Protein AF-A0A496LJM0-F1 (afdb_monomer)

pLDDT: mean 70.8, std 16.46, range [24.36, 95.12]

Secondary structure (DSSP, 8-state):
-EEEEEEESS-HHHHHHH---TT-SS-HHHHEEEEEEEE-HHHHHHHHHHHHHHT--S-SEEEEEEE--HHHHHTTTT-HHHHHHHHHHHHHHH-TTS-GGGEEEEEEEEEESSSEEE----SSGGGGTS-TT-EEEPPPEEEEEEEEEESSBSSBP--TTGGGTT-TTTHHHHHHHHHHHHHHHHHHHT-------GGGPPP----HHHHHHHHHHHHHHHHTS----BS-SS--------SS----S-----SS-HHHHHHHHHHHHHHHHHHHHTT----HHHHHHHHHHHHHHHHS-HHHHHHHHHHHHT--TTTEEE-SSSS-EEEE-SSSEEEE-HHHIIIIIS---HHHHHHHHHHHH-

Mean predicted aligned error: 16.91 Å

Structure (mmCIF, N/CA/C/O backbone):
data_AF-A0A496LJM0-F1
#
_entry.id   AF-A0A496LJM0-F1
#
loop_
_atom_site.group_PDB
_atom_site.id
_atom_site.type_symbol
_atom_site.label_atom_id
_atom_site.label_alt_id
_atom_site.label_comp_id
_atom_site.label_asym_id
_atom_site.label_entity_id
_atom_site.label_seq_id
_atom_site.pdbx_PDB_ins_code
_atom_site.Cartn_x
_atom_site.Cartn_y
_atom_site.Cartn_z
_atom_site.occupancy
_atom_site.B_iso_or_equiv
_atom_site.auth_seq_id
_atom_site.auth_comp_id
_atom_site.auth_asym_id
_atom_site.auth_atom_id
_atom_site.pdbx_PDB_model_num
ATOM 1 N N . MET A 1 1 ? -0.663 -8.329 -14.931 1.00 79.06 1 MET A N 1
ATOM 2 C CA . MET A 1 1 ? -0.680 -7.049 -14.169 1.00 79.06 1 MET A CA 1
ATOM 3 C C . MET A 1 1 ? 0.238 -5.972 -14.769 1.00 79.06 1 MET A C 1
ATOM 5 O O . MET A 1 1 ? 1.382 -6.263 -15.120 1.00 79.06 1 MET A O 1
ATOM 9 N N . ILE A 1 2 ? -0.249 -4.727 -14.901 1.00 79.12 2 ILE A N 1
ATOM 10 C CA . ILE A 1 2 ? 0.551 -3.541 -15.296 1.00 79.12 2 ILE A CA 1
ATOM 11 C C . ILE A 1 2 ? 0.518 -2.478 -14.198 1.00 79.12 2 ILE A C 1
ATOM 13 O O . ILE A 1 2 ? -0.552 -2.171 -13.670 1.00 79.12 2 ILE A O 1
ATOM 17 N N . SER A 1 3 ? 1.669 -1.872 -13.888 1.00 84.12 3 SER A N 1
ATOM 18 C CA . SER A 1 3 ? 1.706 -0.719 -12.987 1.00 84.12 3 SER A CA 1
ATOM 19 C C . SER A 1 3 ? 1.541 0.604 -13.743 1.00 84.12 3 SER A C 1
ATOM 21 O O . SER A 1 3 ? 2.010 0.758 -14.870 1.00 84.12 3 SER A O 1
ATOM 23 N N . HIS A 1 4 ? 0.908 1.598 -13.130 1.00 82.75 4 HIS A N 1
ATOM 24 C CA . HIS A 1 4 ? 0.926 2.990 -13.579 1.00 82.75 4 HIS A CA 1
ATOM 25 C C . HIS A 1 4 ? 1.399 3.877 -12.434 1.00 82.75 4 HIS A C 1
ATOM 27 O O . HIS A 1 4 ? 0.932 3.716 -11.311 1.00 82.75 4 HIS A O 1
ATOM 33 N N . ILE A 1 5 ? 2.322 4.801 -12.705 1.00 84.06 5 ILE A N 1
ATOM 34 C CA . ILE A 1 5 ? 3.027 5.560 -11.668 1.00 84.06 5 ILE A CA 1
ATOM 35 C C . ILE A 1 5 ? 2.780 7.053 -11.852 1.00 84.06 5 ILE A C 1
ATOM 37 O O . ILE A 1 5 ? 2.963 7.603 -12.934 1.00 84.06 5 ILE A O 1
ATOM 41 N N . THR A 1 6 ? 2.443 7.724 -10.757 1.00 82.25 6 THR A N 1
ATOM 42 C CA . THR A 1 6 ? 2.286 9.178 -10.675 1.00 82.25 6 THR A CA 1
ATOM 43 C C . THR A 1 6 ? 2.989 9.718 -9.436 1.00 82.25 6 THR A C 1
ATOM 45 O O . THR A 1 6 ? 3.113 9.023 -8.430 1.00 82.25 6 THR A O 1
ATOM 48 N N . LEU A 1 7 ? 3.436 10.970 -9.489 1.00 85.62 7 LEU A N 1
ATOM 49 C CA . LEU A 1 7 ? 3.943 11.693 -8.323 1.00 85.62 7 LEU A CA 1
ATOM 50 C C . LEU A 1 7 ? 3.014 12.865 -8.036 1.00 85.62 7 LEU A C 1
ATOM 52 O O . LEU A 1 7 ? 2.482 13.464 -8.971 1.00 85.62 7 LEU A O 1
ATOM 56 N N . GLY A 1 8 ? 2.864 13.228 -6.769 1.00 84.62 8 GLY A N 1
ATOM 57 C CA . GLY A 1 8 ? 2.069 14.393 -6.416 1.00 84.62 8 GLY A CA 1
ATOM 58 C C . GLY A 1 8 ? 2.493 15.038 -5.110 1.00 84.62 8 GLY A C 1
ATOM 59 O O . GLY A 1 8 ? 3.344 14.532 -4.376 1.00 84.62 8 GLY A O 1
ATOM 60 N N . LYS A 1 9 ? 1.911 16.208 -4.847 1.00 85.25 9 LYS A N 1
ATOM 61 C CA . LYS A 1 9 ? 2.213 17.036 -3.673 1.00 85.25 9 LYS A CA 1
ATOM 62 C C . LYS A 1 9 ? 1.168 16.881 -2.565 1.00 85.25 9 LYS A C 1
ATOM 64 O O . LYS A 1 9 ? 1.521 16.761 -1.400 1.00 85.25 9 LYS A O 1
ATOM 69 N N . SER A 1 10 ? -0.114 16.826 -2.912 1.00 80.25 10 SER A N 1
ATOM 70 C CA . SER A 1 10 ? -1.228 16.680 -1.964 1.00 80.25 10 SER A CA 1
ATOM 71 C C . SER A 1 10 ? -2.397 15.899 -2.581 1.00 80.25 10 SER A C 1
ATOM 73 O O . SER A 1 10 ? -2.360 15.549 -3.764 1.00 80.25 10 SER A O 1
ATOM 75 N N . GLY A 1 11 ? -3.417 15.593 -1.773 1.00 73.62 11 GLY A N 1
ATOM 76 C CA . GLY A 1 11 ? -4.709 15.083 -2.242 1.00 73.62 11 GLY A CA 1
ATOM 77 C C . GLY A 1 11 ? -4.826 13.568 -2.411 1.00 73.62 11 GLY A C 1
ATOM 78 O O . GLY A 1 11 ? -5.935 13.097 -2.634 1.00 73.62 11 GLY A O 1
ATOM 79 N N . LEU A 1 12 ? -3.738 12.792 -2.291 1.00 75.31 12 LEU A N 1
ATOM 80 C CA . LEU A 1 12 ? -3.809 11.330 -2.425 1.00 75.31 12 LEU A CA 1
ATOM 81 C C . LEU A 1 12 ? -4.680 10.676 -1.337 1.00 75.31 12 LEU A C 1
ATOM 83 O O . LEU A 1 12 ? -5.576 9.928 -1.716 1.00 75.31 12 LEU A O 1
ATOM 87 N N . PRO A 1 13 ? -4.507 10.962 -0.030 1.00 65.62 13 PRO A N 1
ATOM 88 C CA . PRO A 1 13 ? -5.364 10.368 0.996 1.00 65.62 13 PRO A CA 1
ATOM 89 C C . PRO A 1 13 ? -6.837 10.723 0.790 1.00 65.62 13 PRO A C 1
ATOM 91 O O . PRO A 1 13 ? -7.686 9.844 0.790 1.00 65.62 13 PRO A O 1
ATOM 94 N N . GLN A 1 14 ? -7.134 11.990 0.483 1.00 63.88 14 GLN A N 1
ATOM 95 C CA . GLN A 1 14 ? -8.497 12.436 0.188 1.00 63.88 14 GLN A CA 1
ATOM 96 C C . GLN A 1 14 ? -9.070 11.738 -1.054 1.00 63.88 14 GLN A C 1
ATOM 98 O O . GLN A 1 14 ? -10.250 11.397 -1.076 1.00 63.88 14 GLN A O 1
ATOM 103 N N . TYR A 1 15 ? -8.255 11.495 -2.083 1.00 63.19 15 TYR A N 1
ATOM 104 C CA . TYR A 1 15 ? -8.651 10.754 -3.281 1.00 63.19 15 TYR A CA 1
ATOM 105 C C . TYR A 1 15 ? -8.949 9.274 -2.995 1.00 63.19 15 TYR A C 1
ATOM 107 O O . TYR A 1 15 ? -9.906 8.727 -3.547 1.00 63.19 15 TYR A O 1
ATOM 115 N N . LEU A 1 16 ? -8.155 8.633 -2.135 1.00 64.81 16 LEU A N 1
ATOM 116 C CA . LEU A 1 16 ? -8.369 7.248 -1.714 1.00 64.81 16 LEU A CA 1
ATOM 117 C C . LEU A 1 16 ? -9.591 7.130 -0.789 1.00 64.81 16 LEU A C 1
ATOM 119 O O . LEU A 1 16 ? -10.398 6.229 -0.986 1.00 64.81 16 LEU A O 1
ATOM 123 N N . GLU A 1 17 ? -9.799 8.086 0.125 1.00 61.38 17 GLU A N 1
ATOM 124 C CA . GLU A 1 17 ? -10.905 8.115 1.097 1.00 61.38 17 GLU A CA 1
ATOM 125 C C . GLU A 1 17 ? -12.260 8.521 0.500 1.00 61.38 17 GLU A C 1
ATOM 127 O O . GLU A 1 17 ? -13.267 7.881 0.799 1.00 61.38 17 GLU A O 1
ATOM 132 N N . THR A 1 18 ? -12.303 9.575 -0.319 1.00 55.06 18 THR A N 1
ATOM 133 C CA . THR A 1 18 ? -13.561 10.212 -0.767 1.00 55.06 18 THR A CA 1
ATOM 134 C C . THR A 1 18 ? -13.862 9.996 -2.245 1.00 55.06 18 THR A C 1
ATOM 136 O O . THR A 1 18 ? -14.991 10.186 -2.686 1.00 55.06 18 THR A O 1
ATOM 139 N N . GLY A 1 19 ? -12.858 9.617 -3.042 1.00 50.50 19 GLY A N 1
ATOM 140 C 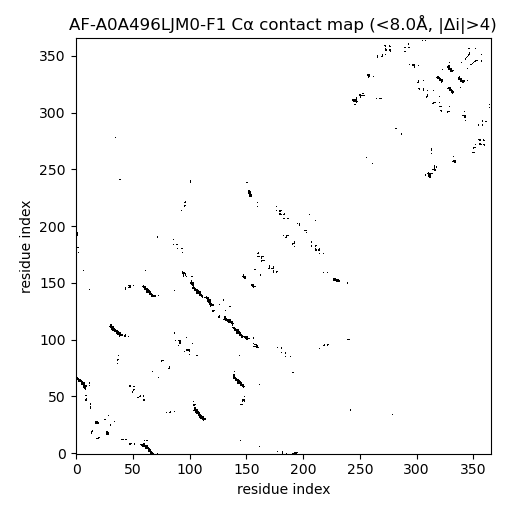CA . GLY A 1 19 ? -13.028 9.373 -4.472 1.00 50.50 19 GLY A CA 1
ATOM 141 C C . GLY A 1 19 ? -13.397 10.570 -5.337 1.00 50.50 19 GLY A C 1
ATOM 142 O O . GLY A 1 19 ? -13.652 10.390 -6.528 1.00 50.50 19 GLY A O 1
ATOM 143 N N . SER A 1 20 ? -13.401 11.781 -4.785 1.00 41.16 20 SER A N 1
ATOM 144 C CA . SER A 1 20 ? -13.759 12.991 -5.518 1.00 41.16 20 SER A CA 1
ATOM 145 C C . SER A 1 20 ? -12.673 13.369 -6.528 1.00 41.16 20 SER A C 1
ATOM 147 O O . SER A 1 20 ? -11.738 14.110 -6.222 1.00 41.16 20 SER A O 1
ATOM 149 N N . LYS A 1 21 ? -12.805 12.889 -7.768 1.00 45.78 21 LYS A N 1
ATOM 150 C CA . LYS A 1 21 ? -12.296 13.615 -8.939 1.00 45.78 21 LYS A CA 1
ATOM 151 C C . LYS A 1 21 ? -13.351 14.634 -9.357 1.00 45.78 21 LYS A C 1
ATOM 153 O O . LYS A 1 21 ? -14.529 14.306 -9.395 1.00 45.78 21 LYS A O 1
ATOM 158 N N . LYS A 1 22 ? -12.915 15.841 -9.728 1.00 37.75 22 LYS A N 1
ATOM 159 C CA . LYS A 1 22 ? -13.758 16.945 -10.236 1.00 37.75 22 LYS A CA 1
ATOM 160 C C . LYS A 1 22 ? -14.605 16.603 -11.481 1.00 37.75 22 LYS A C 1
ATOM 162 O O . LYS A 1 22 ? -15.394 17.436 -11.897 1.00 37.75 22 LYS A O 1
ATOM 167 N N . GLU A 1 23 ? -14.425 15.420 -12.064 1.00 41.69 23 GLU A N 1
ATOM 168 C CA . GLU A 1 23 ? -14.902 15.021 -13.396 1.00 41.69 23 GLU A CA 1
ATOM 169 C C . GLU A 1 23 ? -15.745 13.727 -13.368 1.00 41.69 23 GLU A C 1
ATOM 171 O O . GLU A 1 23 ? -15.910 13.079 -14.393 1.00 41.69 23 GLU A O 1
ATOM 176 N N . SER A 1 24 ? -16.213 13.275 -12.198 1.00 41.78 24 SER A N 1
ATOM 177 C CA . SER A 1 24 ? -16.994 12.032 -12.071 1.00 41.78 24 SER A CA 1
ATOM 178 C C . SER A 1 24 ? -18.384 12.323 -11.516 1.00 41.78 24 SER A C 1
ATOM 180 O O . SER A 1 24 ? -18.494 12.832 -10.404 1.00 41.78 24 SER A O 1
ATOM 182 N N . ASP A 1 25 ? -19.425 11.922 -12.249 1.00 41.16 25 ASP A N 1
ATOM 183 C CA . ASP A 1 25 ? -20.837 12.068 -11.849 1.00 41.16 25 ASP A CA 1
ATOM 184 C C . ASP A 1 25 ? -21.248 11.163 -10.666 1.00 41.16 25 ASP A C 1
ATOM 186 O O . ASP A 1 25 ? -22.330 11.319 -10.105 1.00 41.16 25 ASP A O 1
ATOM 190 N N . LEU A 1 26 ? -20.388 10.213 -10.268 1.00 41.34 26 LEU A N 1
ATOM 191 C CA . LEU A 1 26 ? -20.607 9.278 -9.154 1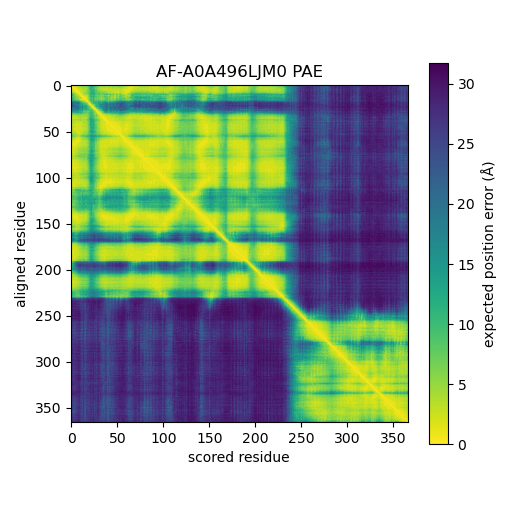.00 41.34 26 LEU A CA 1
ATOM 192 C C . LEU A 1 26 ? -19.395 9.254 -8.209 1.00 41.34 26 LEU A C 1
ATOM 194 O O . LEU A 1 26 ? -18.246 9.334 -8.671 1.00 41.34 26 LEU A O 1
ATOM 198 N N . ALA A 1 27 ? -19.644 9.095 -6.905 1.00 50.88 27 ALA A N 1
ATOM 199 C CA . ALA A 1 27 ? -18.608 8.930 -5.884 1.00 50.88 27 ALA A CA 1
ATOM 200 C C . ALA A 1 27 ? -17.949 7.538 -5.990 1.00 50.88 27 ALA A C 1
ATOM 202 O O . ALA A 1 27 ? -18.575 6.580 -6.442 1.00 50.88 27 ALA A O 1
ATOM 203 N N . ARG A 1 28 ? -16.676 7.384 -5.578 1.00 54.28 28 ARG A N 1
ATOM 204 C CA . ARG A 1 28 ? -15.977 6.079 -5.685 1.00 54.28 28 ARG A CA 1
ATOM 205 C C . ARG A 1 28 ? -16.659 4.957 -4.911 1.00 54.28 28 ARG A C 1
ATOM 207 O O . ARG A 1 28 ? -16.585 3.819 -5.353 1.00 54.28 28 ARG A O 1
ATOM 214 N N . ASP A 1 29 ? -17.335 5.270 -3.810 1.00 54.28 29 ASP A N 1
ATOM 215 C CA . ASP A 1 29 ? -18.069 4.271 -3.025 1.00 54.28 29 ASP A CA 1
ATOM 216 C C . ASP A 1 29 ? -19.197 3.599 -3.818 1.00 54.28 29 ASP A C 1
ATOM 218 O O . ASP A 1 29 ? -19.526 2.437 -3.561 1.00 54.28 29 ASP A O 1
ATOM 222 N N . ASP A 1 30 ? -19.731 4.284 -4.829 1.00 57.06 30 ASP A N 1
ATOM 223 C CA . ASP A 1 30 ? -20.744 3.741 -5.734 1.00 57.06 30 ASP A CA 1
ATOM 224 C C . ASP A 1 30 ? -20.112 2.935 -6.877 1.00 57.06 30 ASP A C 1
ATOM 226 O O . ASP A 1 30 ? -20.734 2.020 -7.418 1.00 57.06 30 ASP A O 1
ATOM 230 N N . LYS A 1 31 ? -18.857 3.245 -7.231 1.00 59.38 31 LYS A N 1
ATOM 231 C CA . LYS A 1 31 ? -18.146 2.637 -8.362 1.00 59.38 31 LYS A CA 1
ATOM 232 C C . LYS A 1 31 ? -17.337 1.401 -7.991 1.00 59.38 31 LYS A C 1
ATOM 234 O O . LYS A 1 31 ? -17.263 0.490 -8.809 1.00 59.38 31 LYS A O 1
ATOM 239 N N . ASP A 1 32 ? -16.748 1.358 -6.798 1.00 67.94 32 ASP A N 1
ATOM 240 C CA . ASP A 1 32 ? -15.791 0.327 -6.395 1.00 67.94 32 ASP A CA 1
ATOM 241 C C . ASP A 1 32 ? -16.081 -0.209 -4.984 1.00 67.94 32 ASP A C 1
ATOM 243 O O . ASP A 1 32 ? -16.509 0.508 -4.077 1.00 67.94 32 ASP A O 1
ATOM 247 N N . THR A 1 33 ? -15.808 -1.494 -4.776 1.00 70.06 33 THR A N 1
ATOM 248 C CA . THR A 1 33 ? -15.597 -2.070 -3.446 1.00 70.06 33 THR A CA 1
ATOM 249 C C . THR A 1 33 ? -14.132 -1.876 -3.073 1.00 70.06 33 THR A C 1
ATOM 251 O O . THR A 1 33 ? -13.242 -2.291 -3.817 1.00 70.06 33 THR A O 1
ATOM 254 N N . ARG A 1 34 ? -13.880 -1.237 -1.926 1.00 76.75 34 ARG A N 1
ATOM 255 C CA . ARG A 1 34 ? -12.531 -0.962 -1.417 1.00 76.75 34 ARG A CA 1
ATOM 256 C C . ARG A 1 34 ? -12.123 -1.995 -0.377 1.00 76.75 34 ARG A C 1
ATOM 258 O O . ARG A 1 34 ? -12.881 -2.256 0.554 1.00 76.75 34 ARG A O 1
ATOM 265 N N . ILE A 1 35 ? -10.920 -2.538 -0.519 1.00 77.19 35 ILE A N 1
ATOM 266 C CA . ILE A 1 35 ? -10.353 -3.536 0.391 1.00 77.19 35 ILE A CA 1
ATOM 267 C C . ILE A 1 35 ? -8.975 -3.038 0.821 1.00 77.19 35 ILE A C 1
ATOM 269 O O . ILE A 1 35 ? -8.083 -2.887 -0.011 1.00 77.19 35 ILE A O 1
ATOM 273 N N . ALA A 1 36 ? -8.796 -2.748 2.109 1.00 78.12 36 ALA A N 1
ATOM 274 C CA . ALA A 1 36 ? -7.483 -2.391 2.640 1.00 78.12 36 ALA A CA 1
ATOM 275 C C . ALA A 1 36 ? -6.567 -3.622 2.617 1.00 78.12 36 ALA A C 1
ATOM 277 O O . ALA A 1 36 ? -6.991 -4.702 3.021 1.00 78.12 36 ALA A O 1
ATOM 278 N N . ILE A 1 37 ? -5.329 -3.449 2.147 1.00 78.69 37 ILE A N 1
ATOM 279 C CA . ILE A 1 37 ? -4.350 -4.539 2.039 1.00 78.69 37 ILE A CA 1
ATOM 280 C C . ILE A 1 37 ? -3.252 -4.376 3.088 1.00 78.69 37 ILE A C 1
ATOM 282 O O . ILE A 1 37 ? -3.010 -5.288 3.869 1.00 78.69 37 ILE A O 1
ATOM 286 N N . SER A 1 38 ? -2.563 -3.231 3.101 1.00 77.69 38 SER A N 1
ATOM 287 C CA . SER A 1 38 ? -1.343 -3.066 3.900 1.00 77.69 38 SER A CA 1
ATOM 288 C C . SER A 1 38 ? -1.010 -1.595 4.141 1.00 77.69 38 SER A C 1
ATOM 290 O O . SER A 1 38 ? -1.426 -0.718 3.381 1.00 77.69 38 SER A O 1
ATOM 292 N N . GLY A 1 39 ? -0.234 -1.316 5.186 1.00 73.69 39 GLY A N 1
ATOM 293 C CA . GLY A 1 39 ? 0.133 0.047 5.574 1.00 73.69 39 GLY A CA 1
ATOM 294 C C . GLY A 1 39 ? -0.997 0.825 6.264 1.00 73.69 39 GLY A C 1
ATOM 295 O O . GLY A 1 39 ? -1.946 0.245 6.789 1.00 73.69 39 GLY A O 1
ATOM 296 N N . SER A 1 40 ? -0.872 2.155 6.316 1.00 77.62 40 SER A N 1
ATOM 297 C CA . SER A 1 40 ? -1.815 3.027 7.030 1.00 77.62 40 SER A CA 1
ATOM 298 C C . SER A 1 40 ? -2.098 4.318 6.264 1.00 77.62 40 SER A C 1
ATOM 300 O O . SER A 1 40 ? -1.209 5.151 6.075 1.00 77.62 40 SER A O 1
ATOM 302 N N . ILE A 1 41 ? -3.364 4.503 5.871 1.00 76.75 41 ILE A N 1
ATOM 303 C CA . ILE A 1 41 ? -3.863 5.728 5.228 1.00 76.75 41 ILE A CA 1
ATOM 304 C C . ILE A 1 41 ? -3.628 6.966 6.108 1.00 76.75 41 ILE A C 1
ATOM 306 O O . ILE A 1 41 ? -3.173 7.992 5.602 1.00 76.75 41 ILE A O 1
ATOM 310 N N . ASP A 1 42 ? -3.845 6.844 7.421 1.00 74.25 42 ASP A N 1
ATOM 311 C CA . ASP A 1 42 ? -3.651 7.929 8.389 1.00 74.25 42 ASP A CA 1
ATOM 312 C C . ASP A 1 42 ? -2.176 8.330 8.480 1.00 74.25 42 ASP A C 1
ATOM 314 O O . ASP A 1 42 ? -1.840 9.503 8.345 1.00 74.25 42 ASP A O 1
ATOM 318 N N . ALA A 1 43 ? -1.271 7.355 8.628 1.00 71.75 43 ALA A N 1
ATOM 319 C CA . ALA A 1 43 ? 0.164 7.634 8.691 1.00 71.75 43 ALA A CA 1
ATOM 320 C C . ALA A 1 43 ? 0.678 8.257 7.383 1.00 71.75 43 ALA A C 1
ATOM 322 O O . ALA A 1 43 ? 1.474 9.200 7.403 1.00 71.75 43 ALA A O 1
ATOM 323 N N . LEU A 1 44 ? 0.195 7.761 6.239 1.00 76.25 44 LEU A N 1
ATOM 324 C CA . LEU A 1 44 ? 0.515 8.319 4.929 1.00 76.25 44 LEU A CA 1
ATOM 325 C C . LEU A 1 44 ? 0.042 9.776 4.819 1.00 76.25 44 LEU A C 1
ATOM 327 O O . LEU A 1 44 ? 0.781 10.631 4.326 1.00 76.25 44 LEU A O 1
ATOM 331 N N . LYS A 1 45 ? -1.172 10.068 5.292 1.00 79.25 45 LYS A N 1
ATOM 332 C CA . LYS A 1 45 ? -1.748 11.413 5.305 1.00 79.25 45 LYS A CA 1
ATOM 333 C C . LYS A 1 45 ? -0.945 12.368 6.178 1.00 79.25 45 LYS A C 1
ATOM 335 O O . LYS A 1 45 ? -0.493 13.393 5.665 1.00 79.25 45 LYS A O 1
ATOM 340 N N . ASP A 1 46 ? -0.698 11.998 7.431 1.00 76.06 46 ASP A N 1
ATOM 341 C CA . ASP A 1 46 ? 0.072 12.802 8.383 1.00 76.06 46 ASP A CA 1
ATOM 342 C C . ASP A 1 46 ? 1.474 13.109 7.837 1.00 76.06 46 ASP A C 1
ATOM 344 O O . ASP A 1 46 ? 1.948 14.247 7.890 1.00 76.06 46 ASP A O 1
ATOM 348 N N . SER A 1 47 ? 2.122 12.110 7.229 1.00 79.19 47 SER A N 1
ATOM 349 C CA . SER A 1 47 ? 3.435 12.263 6.604 1.00 79.19 47 SER A CA 1
ATOM 350 C C . SER A 1 47 ? 3.410 13.241 5.421 1.00 79.19 47 SER A C 1
ATOM 352 O O . SER A 1 47 ? 4.239 14.154 5.349 1.00 79.19 47 SER A O 1
ATOM 354 N N . ILE A 1 48 ? 2.440 13.114 4.507 1.00 81.50 48 ILE A N 1
ATOM 355 C CA . ILE A 1 48 ? 2.291 14.024 3.358 1.00 81.50 48 ILE A CA 1
ATOM 356 C C . ILE A 1 48 ? 2.016 15.459 3.826 1.00 81.50 48 ILE A C 1
ATOM 358 O O . ILE A 1 48 ? 2.602 16.409 3.296 1.00 81.50 48 ILE A O 1
ATOM 362 N N . GLU A 1 49 ? 1.143 15.639 4.817 1.00 83.50 49 GLU A N 1
ATOM 363 C CA . GLU A 1 49 ? 0.833 16.948 5.398 1.00 83.50 49 GLU A CA 1
ATOM 364 C C . GLU A 1 49 ? 2.068 17.571 6.059 1.00 83.50 49 GLU A C 1
ATOM 366 O O . GLU A 1 49 ? 2.388 18.741 5.808 1.00 83.50 49 GLU A O 1
ATOM 371 N N . TRP A 1 50 ? 2.834 16.779 6.815 1.00 82.12 50 TRP A N 1
ATOM 372 C CA . TRP A 1 50 ? 4.087 17.223 7.415 1.00 82.12 50 TRP A CA 1
ATOM 373 C C . TRP A 1 50 ? 5.119 17.641 6.362 1.00 82.12 50 TRP A C 1
ATOM 375 O O . TRP A 1 50 ? 5.734 18.701 6.503 1.00 82.12 50 TRP A O 1
ATOM 385 N N . LEU A 1 51 ? 5.296 16.867 5.286 1.00 81.44 51 LEU A N 1
ATOM 386 C CA . LEU A 1 51 ? 6.213 17.207 4.191 1.00 81.44 51 LEU A CA 1
ATOM 387 C C . LEU A 1 51 ? 5.828 18.519 3.506 1.00 81.44 51 LEU A C 1
ATOM 389 O O . LEU A 1 51 ? 6.691 19.368 3.253 1.00 81.44 51 LEU A O 1
ATOM 393 N N . ASN A 1 52 ? 4.535 18.706 3.245 1.00 83.94 52 ASN A N 1
ATOM 394 C CA . ASN A 1 52 ? 4.014 19.926 2.639 1.00 83.94 52 ASN A CA 1
ATOM 395 C C . ASN A 1 52 ? 4.261 21.150 3.523 1.00 83.94 52 ASN A C 1
ATOM 397 O O . ASN A 1 52 ? 4.641 22.201 3.008 1.00 83.94 52 ASN A O 1
ATOM 401 N N . LYS A 1 53 ? 4.103 21.001 4.842 1.00 84.12 53 LYS A N 1
ATOM 402 C CA . LYS A 1 53 ? 4.321 22.077 5.814 1.00 84.12 53 LYS A CA 1
ATOM 403 C C . LYS A 1 53 ? 5.804 22.387 6.053 1.00 84.12 53 LYS A C 1
ATOM 405 O O . LYS A 1 53 ? 6.155 23.553 6.191 1.00 84.12 53 LYS A O 1
ATOM 410 N N . ASN A 1 54 ? 6.669 21.370 6.114 1.00 79.69 54 ASN A N 1
ATOM 411 C CA . ASN A 1 54 ? 8.026 21.510 6.668 1.00 79.69 54 ASN A CA 1
ATOM 412 C C . ASN A 1 54 ? 9.167 21.371 5.651 1.00 79.69 54 ASN A C 1
ATOM 414 O O . ASN A 1 54 ? 10.283 21.808 5.926 1.00 79.69 54 ASN A O 1
ATOM 418 N N . LYS A 1 55 ? 8.942 20.720 4.505 1.00 79.69 55 LYS A N 1
ATOM 419 C CA . LYS A 1 55 ? 10.009 20.408 3.536 1.00 79.69 55 LYS A CA 1
ATOM 420 C C . LYS A 1 55 ? 9.823 21.081 2.180 1.00 79.69 55 LYS A C 1
ATOM 422 O O . LYS A 1 55 ? 10.811 21.277 1.475 1.00 79.69 55 LYS A O 1
ATOM 427 N N . ASN A 1 56 ? 8.583 21.435 1.826 1.00 78.19 56 ASN A N 1
ATOM 428 C CA . ASN A 1 56 ? 8.204 22.083 0.564 1.00 78.19 56 ASN A CA 1
ATOM 429 C C . ASN A 1 56 ? 8.840 21.429 -0.680 1.00 78.19 56 ASN A C 1
ATOM 431 O O . ASN A 1 56 ? 9.289 22.101 -1.611 1.00 78.19 56 ASN A O 1
ATOM 435 N N . TRP A 1 57 ? 8.909 20.099 -0.696 1.00 83.88 57 TRP A N 1
ATOM 436 C CA . TRP A 1 57 ? 9.407 19.363 -1.851 1.00 83.88 57 TRP A CA 1
ATOM 437 C C . TRP A 1 57 ? 8.465 19.513 -3.051 1.00 83.88 57 TRP A C 1
ATOM 439 O O . TRP A 1 57 ? 7.286 19.854 -2.915 1.00 83.88 57 TRP A O 1
ATOM 449 N N . LYS A 1 58 ? 8.998 19.262 -4.256 1.00 85.38 58 LYS A N 1
ATOM 450 C CA . LYS A 1 58 ? 8.201 19.284 -5.494 1.00 85.38 58 LYS A CA 1
ATOM 451 C C . LYS A 1 58 ? 7.036 18.294 -5.412 1.00 85.38 58 LYS A C 1
ATOM 453 O O . LYS A 1 58 ? 5.924 18.630 -5.801 1.00 85.38 58 LYS A O 1
ATOM 458 N N . ASN A 1 59 ? 7.324 17.103 -4.897 1.00 87.94 59 ASN A N 1
ATOM 459 C CA . ASN A 1 59 ? 6.371 16.035 -4.655 1.00 87.94 59 ASN A CA 1
ATOM 460 C C . ASN A 1 59 ? 6.536 15.562 -3.208 1.00 87.94 59 ASN A C 1
ATOM 462 O O . ASN A 1 59 ? 7.645 15.593 -2.673 1.00 87.94 59 ASN A O 1
ATOM 466 N N . SER A 1 60 ? 5.437 15.119 -2.613 1.00 88.38 60 SER A N 1
ATOM 467 C CA . SER A 1 60 ? 5.378 14.608 -1.241 1.00 88.38 60 SER A CA 1
ATOM 468 C C . SER A 1 60 ? 5.005 13.129 -1.210 1.00 88.38 60 SER A C 1
ATOM 470 O O . SER A 1 60 ? 5.256 12.464 -0.212 1.00 88.38 60 SER A O 1
ATOM 472 N N . TYR A 1 61 ? 4.463 12.593 -2.308 1.00 90.50 61 TYR A N 1
ATOM 473 C CA . TYR A 1 61 ? 4.167 11.175 -2.439 1.00 90.50 61 TYR A CA 1
ATOM 474 C C . TYR A 1 61 ? 4.459 10.626 -3.835 1.00 90.50 61 TYR A C 1
ATOM 476 O O . TYR A 1 61 ? 4.446 11.330 -4.852 1.00 90.50 61 TYR A O 1
ATOM 484 N N . TYR A 1 62 ? 4.682 9.322 -3.846 1.00 92.19 62 TYR A N 1
ATOM 485 C CA . TYR A 1 62 ? 4.632 8.439 -4.992 1.00 92.19 62 TYR A CA 1
ATOM 486 C C . TYR A 1 62 ? 3.315 7.662 -4.945 1.00 92.19 62 TYR A C 1
ATOM 488 O O . TYR A 1 62 ? 2.877 7.236 -3.880 1.00 92.19 62 TYR A O 1
ATOM 496 N N . HIS A 1 63 ? 2.669 7.492 -6.089 1.00 92.19 63 HIS A N 1
ATOM 497 C CA . HIS A 1 63 ? 1.434 6.736 -6.206 1.00 92.19 63 HIS A CA 1
ATOM 498 C C . HIS A 1 63 ? 1.542 5.758 -7.369 1.00 92.19 63 HIS A C 1
ATOM 500 O O . HIS A 1 63 ? 1.860 6.168 -8.488 1.00 92.19 63 HIS A O 1
ATOM 506 N N . ALA A 1 64 ? 1.257 4.489 -7.101 1.00 91.00 64 ALA A N 1
ATOM 507 C CA . ALA A 1 64 ? 1.158 3.448 -8.104 1.00 91.00 64 ALA A CA 1
ATOM 508 C C . ALA A 1 64 ? -0.246 2.844 -8.143 1.00 91.00 64 ALA A C 1
ATOM 510 O O . ALA A 1 64 ? -0.933 2.752 -7.128 1.00 91.00 64 ALA A O 1
ATOM 511 N N . THR A 1 65 ? -0.649 2.406 -9.329 1.00 90.56 65 THR A N 1
ATOM 512 C CA . THR A 1 65 ? -1.846 1.596 -9.542 1.00 90.56 65 THR A CA 1
ATOM 513 C C . THR A 1 65 ? -1.446 0.315 -10.255 1.00 90.56 65 THR A C 1
ATOM 515 O O . THR A 1 65 ? -0.921 0.389 -11.362 1.00 90.56 65 THR A O 1
ATOM 518 N N . LEU A 1 66 ? -1.667 -0.840 -9.630 1.00 92.06 66 LEU A N 1
ATOM 519 C CA . LEU A 1 66 ? -1.456 -2.156 -10.235 1.00 92.06 66 LEU A CA 1
ATOM 520 C C . LEU A 1 66 ? -2.787 -2.630 -10.801 1.00 92.06 66 LEU A C 1
ATOM 522 O O . LEU A 1 66 ? -3.715 -2.833 -10.030 1.00 92.06 66 LEU A O 1
ATOM 526 N N . SER A 1 67 ? -2.903 -2.762 -12.119 1.00 87.12 67 SER A N 1
ATOM 527 C CA . SER A 1 67 ? -4.150 -3.188 -12.771 1.00 87.12 67 SER A CA 1
ATOM 528 C C . SER A 1 67 ? -4.099 -4.674 -13.106 1.00 87.12 67 SER A C 1
ATOM 530 O O . SER A 1 67 ? -3.083 -5.147 -13.630 1.00 87.12 67 SER A O 1
ATOM 532 N N . PHE A 1 68 ? -5.189 -5.386 -12.831 1.00 84.06 68 PHE A N 1
ATOM 533 C CA . PHE A 1 68 ? -5.333 -6.829 -13.017 1.00 84.06 68 PHE A CA 1
ATOM 534 C C . PHE A 1 68 ? -6.479 -7.121 -13.983 1.00 84.06 68 PHE A C 1
ATOM 536 O O . PHE A 1 68 ? -7.507 -6.453 -13.950 1.00 84.06 68 PHE A O 1
ATOM 543 N N . SER A 1 69 ? -6.337 -8.145 -14.818 1.00 79.50 69 SER A N 1
ATOM 544 C CA . SER A 1 69 ? -7.508 -8.750 -15.463 1.00 79.50 69 SER A CA 1
ATOM 545 C C . SER A 1 69 ? -8.415 -9.400 -14.411 1.00 79.50 69 SER A C 1
ATOM 547 O O . SER A 1 69 ? -7.958 -9.752 -13.320 1.00 79.50 69 SER A O 1
ATOM 549 N N . PHE A 1 70 ? -9.691 -9.613 -14.738 1.00 74.19 70 PHE A N 1
ATOM 550 C CA . PHE A 1 70 ? -10.607 -10.318 -13.835 1.00 74.19 70 PHE A CA 1
ATOM 551 C C . PHE A 1 70 ? -10.135 -11.734 -13.499 1.00 74.19 70 PHE A C 1
ATOM 553 O O . PHE A 1 70 ? -10.249 -12.146 -12.352 1.00 74.19 70 PHE A O 1
ATOM 560 N N . GLU A 1 71 ? -9.546 -12.449 -14.460 1.00 76.62 71 GLU A N 1
ATOM 561 C CA . GLU A 1 71 ? -9.011 -13.794 -14.233 1.00 76.62 71 GLU A CA 1
ATOM 562 C C . GLU A 1 71 ? -7.819 -13.788 -13.263 1.00 76.62 71 GLU A C 1
ATOM 564 O O . GLU A 1 71 ? -7.729 -14.632 -12.377 1.00 76.62 71 GLU A O 1
ATOM 569 N N . GLU A 1 72 ? -6.902 -12.825 -13.395 1.00 81.88 72 GLU A N 1
ATOM 570 C CA . GLU A 1 72 ? -5.800 -12.659 -12.439 1.00 81.88 72 GLU A CA 1
ATOM 571 C C . GLU A 1 72 ? -6.316 -12.292 -11.048 1.00 81.88 72 GLU A C 1
ATOM 573 O O . GLU A 1 72 ? -5.825 -12.828 -10.056 1.00 81.88 72 GLU A O 1
ATOM 578 N N . TRP A 1 73 ? -7.293 -11.383 -10.988 1.00 83.56 73 TRP A N 1
ATOM 579 C CA . TRP A 1 73 ? -7.893 -10.924 -9.743 1.00 83.56 73 TRP A CA 1
ATOM 580 C C . TRP A 1 73 ? -8.600 -12.064 -9.006 1.00 83.56 73 TRP A C 1
ATOM 582 O O . TRP A 1 73 ? -8.378 -12.247 -7.813 1.00 83.56 73 TRP A O 1
ATOM 592 N N . ASP A 1 74 ? -9.386 -12.878 -9.712 1.00 77.62 74 ASP A N 1
ATOM 593 C CA . ASP A 1 74 ? -10.127 -14.006 -9.136 1.00 77.62 74 ASP A CA 1
ATOM 594 C C . ASP A 1 74 ? -9.207 -15.023 -8.438 1.00 77.62 74 ASP A C 1
ATOM 596 O O . ASP A 1 74 ? -9.544 -15.554 -7.384 1.00 77.62 74 ASP A O 1
ATOM 600 N N . ARG A 1 75 ? -7.983 -15.207 -8.950 1.00 83.81 75 ARG A N 1
ATOM 601 C CA . ARG A 1 75 ? -6.971 -16.110 -8.372 1.00 83.81 75 ARG A CA 1
ATOM 602 C C . ARG A 1 75 ? -6.310 -15.597 -7.087 1.00 83.81 75 ARG A C 1
ATOM 604 O O . ARG A 1 75 ? -5.585 -16.363 -6.450 1.00 83.81 75 ARG A O 1
ATOM 611 N N . ILE A 1 76 ? -6.444 -14.309 -6.760 1.00 82.25 76 ILE A N 1
ATOM 612 C CA . ILE A 1 76 ? -5.723 -13.674 -5.636 1.00 82.25 76 ILE A CA 1
ATOM 613 C C . ILE A 1 76 ? -6.631 -12.934 -4.652 1.00 82.25 76 ILE A C 1
ATOM 615 O O . ILE A 1 76 ? -6.207 -12.666 -3.534 1.00 82.25 76 ILE A O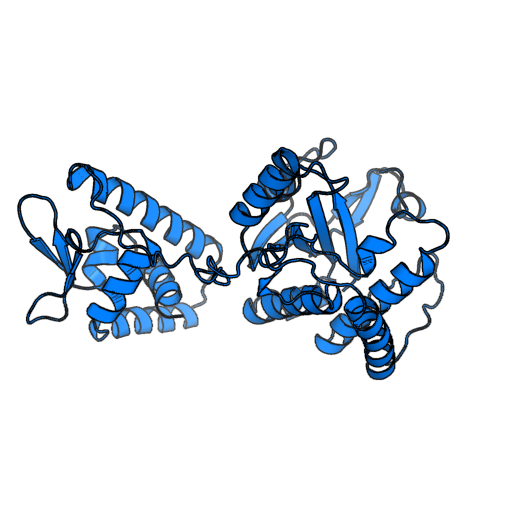 1
ATOM 619 N N . LYS A 1 77 ? -7.861 -12.588 -5.047 1.00 75.56 77 LYS A N 1
ATOM 620 C CA . LYS A 1 77 ? -8.753 -11.698 -4.287 1.00 75.56 77 LYS A CA 1
ATOM 621 C C . LYS A 1 77 ? -9.130 -12.216 -2.897 1.00 75.56 77 LYS A C 1
ATOM 623 O O . LYS A 1 77 ? -9.375 -11.404 -2.012 1.00 75.56 77 LYS A O 1
ATOM 628 N N . ASP A 1 78 ? -9.161 -13.536 -2.720 1.00 75.31 78 ASP A N 1
ATOM 629 C CA . ASP A 1 78 ? -9.580 -14.187 -1.474 1.00 75.31 78 ASP A CA 1
ATOM 630 C C . ASP A 1 78 ? -8.384 -14.556 -0.570 1.00 75.31 78 ASP A C 1
ATOM 632 O O . ASP A 1 78 ? -8.568 -15.187 0.467 1.00 75.31 78 ASP A O 1
ATOM 636 N N . ASP A 1 79 ? -7.160 -14.148 -0.934 1.00 77.44 79 ASP A N 1
ATOM 637 C CA . ASP A 1 79 ? -5.934 -14.390 -0.164 1.00 77.44 79 ASP A CA 1
ATOM 638 C C . ASP A 1 79 ? -5.275 -13.058 0.256 1.00 77.44 79 ASP A C 1
ATOM 640 O O . ASP A 1 79 ? -4.453 -12.490 -0.478 1.00 77.44 79 ASP A O 1
ATOM 644 N N . PRO A 1 80 ? -5.613 -12.534 1.451 1.00 74.75 80 PRO A N 1
ATOM 645 C CA . PRO A 1 80 ? -5.035 -11.294 1.964 1.00 74.75 80 PRO A CA 1
ATOM 646 C C . PRO A 1 80 ? -3.510 -11.340 2.108 1.00 74.75 80 PRO A C 1
ATOM 648 O O . PRO A 1 80 ? -2.849 -10.321 1.904 1.00 74.75 80 PRO A O 1
ATOM 651 N N . ALA A 1 81 ? -2.939 -12.507 2.432 1.00 75.38 81 ALA A N 1
ATOM 652 C CA . ALA A 1 81 ? -1.497 -12.659 2.595 1.00 75.38 81 ALA A CA 1
ATOM 653 C C . ALA A 1 81 ? -0.783 -12.520 1.246 1.00 75.38 81 ALA A C 1
ATOM 655 O O . ALA A 1 81 ? 0.216 -11.809 1.144 1.00 75.38 81 ALA A O 1
ATOM 656 N N . LYS A 1 82 ? -1.344 -13.117 0.192 1.00 81.44 82 LYS A N 1
ATOM 657 C CA . LYS A 1 82 ? -0.831 -12.987 -1.174 1.00 81.44 82 LYS A CA 1
ATOM 658 C C . LYS A 1 82 ? -0.967 -11.567 -1.721 1.00 81.44 82 LYS A C 1
ATOM 660 O O . LYS A 1 82 ? -0.059 -11.084 -2.394 1.00 81.44 82 LYS A O 1
ATOM 665 N N . LEU A 1 83 ? -2.064 -10.868 -1.419 1.00 82.44 83 LEU A N 1
ATOM 666 C CA . LEU A 1 83 ? -2.221 -9.451 -1.778 1.00 82.44 83 LEU A CA 1
ATOM 667 C C . LEU A 1 83 ? -1.154 -8.570 -1.107 1.00 82.44 83 LEU A C 1
ATOM 669 O O . LEU A 1 83 ? -0.565 -7.709 -1.766 1.00 82.44 83 LEU A O 1
ATOM 673 N N . ASP A 1 84 ? -0.873 -8.797 0.177 1.00 81.75 84 ASP A N 1
ATOM 674 C CA . ASP A 1 84 ? 0.190 -8.097 0.905 1.00 81.75 84 ASP A CA 1
ATOM 675 C C . ASP A 1 84 ? 1.590 -8.450 0.367 1.00 81.75 84 ASP A C 1
ATOM 677 O O . ASP A 1 84 ? 2.423 -7.558 0.194 1.00 81.75 84 ASP A O 1
ATOM 681 N N . GLU A 1 85 ? 1.836 -9.714 0.008 1.00 88.06 85 GLU A N 1
ATOM 682 C CA . GLU A 1 85 ? 3.084 -10.158 -0.627 1.00 88.06 85 GLU A CA 1
ATOM 683 C C . GLU A 1 85 ? 3.335 -9.426 -1.953 1.00 88.06 85 GLU A C 1
ATOM 685 O O . GLU A 1 85 ? 4.422 -8.885 -2.163 1.00 88.06 85 GLU A O 1
ATOM 690 N N . ILE A 1 86 ? 2.317 -9.313 -2.814 1.00 90.75 86 ILE A N 1
ATOM 691 C CA . ILE A 1 86 ? 2.397 -8.572 -4.084 1.00 90.75 86 ILE A CA 1
ATOM 692 C C . ILE A 1 86 ? 2.752 -7.099 -3.836 1.00 90.75 86 ILE A C 1
ATOM 694 O O . ILE A 1 86 ? 3.616 -6.542 -4.520 1.00 90.75 86 ILE A O 1
ATOM 698 N N . VAL A 1 87 ? 2.110 -6.455 -2.853 1.00 92.25 87 VAL A N 1
ATOM 699 C CA . VAL A 1 87 ? 2.376 -5.050 -2.496 1.00 92.25 87 VAL A CA 1
ATOM 700 C C . VAL A 1 87 ? 3.806 -4.872 -1.988 1.00 92.25 87 VAL A C 1
ATOM 702 O O . VAL A 1 87 ? 4.523 -3.989 -2.466 1.00 92.25 87 VAL A O 1
ATOM 705 N N . LYS A 1 88 ? 4.250 -5.710 -1.047 1.00 89.25 88 LYS A N 1
ATOM 706 C CA . LYS A 1 88 ? 5.612 -5.655 -0.494 1.00 89.25 88 LYS A CA 1
ATOM 707 C C . LYS A 1 88 ? 6.652 -5.894 -1.575 1.00 89.25 88 LYS A C 1
ATOM 709 O O . LYS A 1 88 ? 7.598 -5.114 -1.696 1.00 89.25 88 LYS A O 1
ATOM 714 N N . ARG A 1 89 ? 6.427 -6.894 -2.428 1.00 93.38 89 ARG A N 1
ATOM 715 C CA . ARG A 1 89 ? 7.317 -7.207 -3.542 1.00 93.38 89 ARG A CA 1
ATOM 716 C C . ARG A 1 89 ? 7.410 -6.057 -4.540 1.00 93.38 89 ARG A C 1
ATOM 718 O O . ARG A 1 89 ? 8.504 -5.710 -4.989 1.00 93.38 89 ARG A O 1
ATOM 725 N N . TYR A 1 90 ? 6.290 -5.394 -4.835 1.00 95.12 90 TYR A N 1
ATOM 726 C CA . TYR A 1 90 ? 6.285 -4.184 -5.654 1.00 95.12 90 TYR A CA 1
ATOM 727 C C . TYR A 1 90 ? 7.150 -3.069 -5.054 1.00 95.12 90 TYR A C 1
ATOM 729 O O . TYR A 1 90 ? 7.928 -2.437 -5.779 1.00 95.12 90 TYR A O 1
ATOM 737 N N . LEU A 1 91 ? 7.032 -2.826 -3.745 1.00 93.19 91 LEU A N 1
ATOM 738 C CA . LEU A 1 91 ? 7.808 -1.807 -3.039 1.00 93.19 91 LEU A CA 1
ATOM 739 C C . LEU A 1 91 ? 9.308 -2.128 -3.051 1.00 93.19 91 LEU A C 1
ATOM 741 O O . LEU A 1 91 ? 10.102 -1.263 -3.409 1.00 93.19 91 LEU A O 1
ATOM 745 N N . GLU A 1 92 ? 9.702 -3.362 -2.747 1.00 91.31 92 GLU A N 1
ATOM 746 C CA . GLU A 1 92 ? 11.106 -3.796 -2.799 1.00 91.31 92 GLU A CA 1
ATOM 747 C C . GLU A 1 92 ? 11.727 -3.582 -4.181 1.00 91.31 92 GLU A C 1
ATOM 749 O O . GLU A 1 92 ? 12.825 -3.030 -4.310 1.00 91.31 92 GLU A O 1
ATOM 754 N N . LEU A 1 93 ? 11.004 -3.983 -5.231 1.00 91.31 93 LEU A N 1
ATOM 755 C CA . LEU A 1 93 ? 11.487 -3.858 -6.598 1.00 91.31 93 LEU A CA 1
ATOM 756 C C . LEU A 1 93 ? 11.616 -2.393 -7.015 1.00 91.31 93 LEU A C 1
ATOM 758 O O . LEU A 1 93 ? 12.613 -2.035 -7.639 1.00 91.31 93 LEU A O 1
ATOM 762 N N . ASN A 1 94 ? 10.646 -1.540 -6.666 1.00 91.69 94 ASN A N 1
ATOM 763 C CA . ASN A 1 94 ? 10.609 -0.140 -7.100 1.00 91.69 94 ASN A CA 1
ATOM 764 C C . ASN A 1 94 ? 11.446 0.808 -6.234 1.00 91.69 94 ASN A C 1
ATOM 766 O O . ASN A 1 94 ? 11.856 1.869 -6.727 1.00 91.69 94 ASN A O 1
ATOM 770 N N . PHE A 1 95 ? 11.729 0.436 -4.986 1.00 89.62 95 PHE A N 1
ATOM 771 C CA . PHE A 1 95 ? 12.509 1.206 -4.016 1.00 89.62 95 PHE A CA 1
ATOM 772 C C . PHE A 1 95 ? 13.735 0.417 -3.518 1.00 89.62 95 PHE A C 1
ATOM 774 O O . PHE A 1 95 ? 13.975 0.363 -2.318 1.00 89.62 95 PHE A O 1
ATOM 781 N N . PRO A 1 96 ? 14.598 -0.117 -4.404 1.00 85.00 96 PRO A N 1
ATOM 782 C CA . PRO A 1 96 ? 15.664 -1.059 -4.030 1.00 85.00 96 PRO A CA 1
ATOM 783 C C . PRO A 1 96 ? 16.792 -0.448 -3.181 1.00 85.00 96 PRO A C 1
ATOM 785 O O . PRO A 1 96 ? 17.741 -1.128 -2.790 1.00 85.00 96 PRO A O 1
ATOM 788 N N . TRP A 1 97 ? 16.747 0.866 -2.966 1.00 83.44 97 TRP A N 1
ATOM 789 C CA . TRP A 1 97 ? 17.663 1.583 -2.086 1.00 83.44 97 TRP A CA 1
ATOM 790 C C . TRP A 1 97 ? 17.161 1.645 -0.637 1.00 83.44 97 TRP A C 1
ATOM 792 O O . TRP A 1 97 ? 17.941 1.936 0.267 1.00 83.44 97 TRP A O 1
ATOM 802 N N . HIS A 1 98 ? 15.881 1.355 -0.418 1.00 83.19 98 HIS A N 1
ATOM 803 C CA . HIS A 1 98 ? 15.193 1.475 0.855 1.00 83.19 98 HIS A CA 1
ATOM 804 C C . HIS A 1 98 ? 14.735 0.107 1.337 1.00 83.19 98 HIS A C 1
ATOM 806 O O . HIS A 1 98 ? 14.257 -0.715 0.560 1.00 83.19 98 HIS A O 1
ATOM 812 N N . GLU A 1 99 ? 14.859 -0.122 2.635 1.00 82.25 99 GLU A N 1
ATOM 813 C CA . GLU A 1 99 ? 14.157 -1.223 3.284 1.00 82.25 99 GLU A CA 1
ATOM 814 C C . GLU A 1 99 ? 12.694 -0.835 3.509 1.00 82.25 99 GLU A C 1
ATOM 816 O O . GLU A 1 99 ? 12.386 0.346 3.666 1.00 82.25 99 GLU A O 1
ATOM 821 N N . LEU A 1 100 ? 11.790 -1.813 3.599 1.00 77.69 100 LEU A N 1
ATOM 822 C CA . LEU A 1 100 ? 10.370 -1.536 3.856 1.00 77.69 100 LEU A CA 1
ATOM 823 C C . LEU A 1 100 ? 10.154 -0.722 5.143 1.00 77.69 100 LEU A C 1
ATOM 825 O O . LEU A 1 100 ? 9.301 0.157 5.169 1.00 77.69 100 LEU A O 1
ATOM 829 N N . GLY A 1 101 ? 10.979 -0.936 6.175 1.00 75.06 101 GLY A N 1
ATOM 830 C CA . GLY A 1 101 ? 10.937 -0.156 7.419 1.00 75.06 101 GLY A CA 1
ATOM 831 C C . GLY A 1 101 ? 11.356 1.317 7.281 1.00 75.06 101 GLY A C 1
ATOM 832 O O . GLY A 1 101 ? 11.212 2.082 8.228 1.00 75.06 101 GLY A O 1
ATOM 833 N N . GLU A 1 102 ? 11.882 1.738 6.127 1.00 79.19 102 GLU A N 1
ATOM 834 C CA . GLU A 1 102 ? 12.142 3.150 5.813 1.00 79.19 102 GLU A CA 1
ATOM 835 C C . GLU A 1 102 ? 10.948 3.841 5.141 1.00 79.19 102 GLU A C 1
ATOM 837 O O . GLU A 1 102 ? 10.946 5.069 5.022 1.00 79.19 102 GLU A O 1
ATOM 842 N N . ILE A 1 103 ? 9.966 3.068 4.667 1.00 82.31 103 ILE A N 1
ATOM 843 C CA . ILE A 1 103 ? 8.921 3.518 3.748 1.00 82.31 103 ILE A CA 1
ATOM 844 C C . ILE A 1 103 ? 7.588 3.636 4.494 1.00 82.31 103 ILE A C 1
ATOM 846 O O . ILE A 1 103 ? 7.035 2.653 4.975 1.00 82.31 103 ILE A O 1
ATOM 850 N N . CYS A 1 104 ? 7.021 4.842 4.524 1.00 82.06 104 CYS A N 1
ATOM 851 C CA . CYS A 1 104 ? 5.640 5.058 4.952 1.00 82.06 104 CYS A CA 1
ATOM 852 C C . CYS A 1 104 ? 4.696 4.892 3.752 1.00 82.06 104 CYS A C 1
ATOM 854 O O . CYS A 1 104 ? 4.816 5.634 2.772 1.00 82.06 104 CYS A O 1
ATOM 856 N N . PHE A 1 105 ? 3.770 3.929 3.809 1.00 85.44 105 PHE A N 1
ATOM 857 C CA . PHE A 1 105 ? 2.859 3.637 2.701 1.00 85.44 105 PHE A CA 1
ATOM 858 C C . PHE A 1 105 ? 1.455 3.197 3.147 1.00 85.44 105 PHE A C 1
ATOM 860 O O . PHE A 1 105 ? 1.227 2.874 4.313 1.00 85.44 105 PHE A O 1
ATOM 867 N N . HIS A 1 106 ? 0.527 3.180 2.189 1.00 87.69 106 HIS A N 1
ATOM 868 C CA . HIS A 1 106 ? -0.812 2.590 2.281 1.00 87.69 106 HIS A CA 1
ATOM 869 C C . HIS A 1 106 ? -1.157 1.906 0.960 1.00 87.69 106 HIS A C 1
ATOM 871 O O . HIS A 1 106 ? -0.885 2.467 -0.105 1.00 87.69 106 HIS A O 1
ATOM 877 N N . ALA A 1 107 ? -1.766 0.726 1.026 1.00 86.25 107 ALA A N 1
ATOM 878 C CA . ALA A 1 107 ? -2.232 -0.017 -0.131 1.00 86.25 107 ALA A CA 1
ATOM 879 C C . ALA A 1 107 ? -3.679 -0.494 0.035 1.00 86.25 107 ALA A C 1
ATOM 881 O O . ALA A 1 107 ? -4.057 -1.046 1.071 1.00 86.25 107 ALA A O 1
ATOM 882 N N . GLU A 1 108 ? -4.477 -0.321 -1.016 1.00 84.06 108 GLU A N 1
ATOM 883 C CA . GLU A 1 108 ? -5.881 -0.735 -1.060 1.00 84.06 108 GLU A CA 1
ATOM 884 C C . GLU A 1 108 ? -6.280 -1.218 -2.456 1.00 84.06 108 GLU A C 1
ATOM 886 O O . GLU A 1 108 ? -5.899 -0.620 -3.461 1.00 84.06 108 GLU A O 1
ATOM 891 N N . ALA A 1 109 ? -7.065 -2.289 -2.529 1.00 86.00 109 ALA A N 1
ATOM 892 C CA . ALA A 1 109 ? -7.678 -2.754 -3.764 1.00 86.00 109 ALA A CA 1
ATOM 893 C C . ALA A 1 109 ? -9.020 -2.075 -4.018 1.00 86.00 109 ALA A C 1
ATOM 895 O O . ALA A 1 109 ? -9.804 -1.842 -3.099 1.00 86.00 109 ALA A O 1
ATOM 896 N N . HIS A 1 110 ? -9.276 -1.776 -5.286 1.00 84.50 110 HIS A N 1
ATOM 897 C CA . HIS A 1 110 ? -10.517 -1.238 -5.822 1.00 84.50 110 HIS A CA 1
ATOM 898 C C . HIS A 1 110 ? -11.067 -2.265 -6.805 1.00 84.50 110 HIS A C 1
ATOM 900 O O . HIS A 1 110 ? -10.456 -2.543 -7.840 1.00 84.50 110 HIS A O 1
ATOM 906 N N . VAL A 1 111 ? -12.210 -2.851 -6.453 1.00 81.44 111 VAL A N 1
ATOM 907 C CA . VAL A 1 111 ? -12.916 -3.842 -7.269 1.00 81.44 111 VAL A CA 1
ATOM 908 C C . VAL A 1 111 ? -14.157 -3.182 -7.869 1.00 81.44 111 VAL A C 1
ATOM 910 O O . VAL A 1 111 ? -15.057 -2.820 -7.108 1.00 81.44 111 VAL A O 1
ATOM 913 N N . PRO A 1 112 ? -14.235 -3.014 -9.197 1.00 67.69 112 PRO A N 1
ATOM 914 C CA . PRO A 1 112 ? -15.354 -2.330 -9.833 1.00 67.69 112 PRO A CA 1
ATOM 915 C C . PRO A 1 112 ? -16.699 -3.011 -9.552 1.00 67.69 112 PRO A C 1
ATOM 917 O O . PRO A 1 112 ? -16.871 -4.201 -9.802 1.00 67.69 112 PRO A O 1
ATOM 920 N N . LYS A 1 113 ? -17.671 -2.237 -9.063 1.00 66.75 113 LYS A N 1
ATOM 921 C CA . LYS A 1 113 ? -19.099 -2.604 -9.002 1.00 66.75 113 LYS A CA 1
ATOM 922 C C . LYS A 1 113 ? -19.782 -2.362 -10.347 1.00 66.75 113 LYS A C 1
ATOM 924 O O . LYS A 1 113 ? -20.707 -3.078 -10.717 1.00 66.75 113 LYS A O 1
ATOM 929 N N . ILE A 1 114 ? -19.314 -1.344 -11.069 1.00 65.81 114 ILE A N 1
ATOM 930 C CA . ILE A 1 114 ? -19.735 -1.014 -12.430 1.00 65.81 114 ILE A CA 1
ATOM 931 C C . ILE A 1 114 ? -18.585 -1.393 -13.362 1.00 65.81 114 ILE A C 1
ATOM 933 O O . ILE A 1 114 ? -17.498 -0.835 -13.256 1.00 65.81 114 ILE A O 1
ATOM 937 N N . LEU A 1 115 ? -18.823 -2.344 -14.264 1.00 65.12 115 LEU A N 1
ATOM 938 C CA . LEU A 1 115 ? -17.784 -2.890 -15.146 1.00 65.12 115 LEU A CA 1
ATOM 939 C C . LEU A 1 115 ? -17.466 -1.991 -16.341 1.00 65.12 115 LEU A C 1
ATOM 941 O O . LEU A 1 115 ? -16.379 -2.088 -16.890 1.00 65.12 115 LEU A O 1
ATOM 945 N N . TRP A 1 116 ? -18.385 -1.111 -16.734 1.00 67.44 116 TRP A N 1
ATOM 946 C CA . TRP A 1 116 ? -18.247 -0.281 -17.928 1.00 67.44 116 TRP A CA 1
A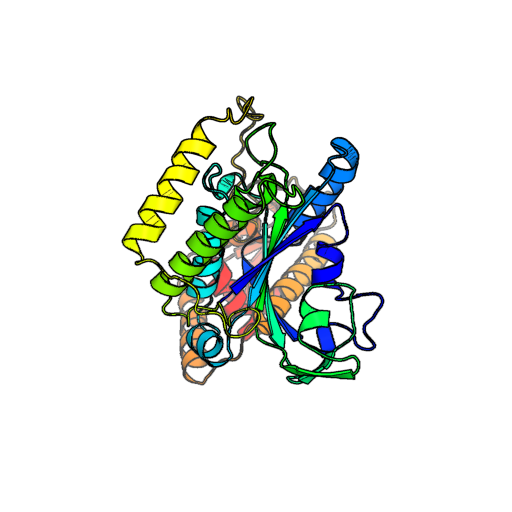TOM 947 C C . TRP A 1 116 ? -18.546 1.175 -17.597 1.00 67.44 116 TRP A C 1
ATOM 949 O O . TRP A 1 116 ? -19.593 1.476 -17.023 1.00 67.44 116 TRP A O 1
ATOM 959 N N . GLU A 1 117 ? -17.662 2.091 -17.984 1.00 67.75 117 GLU A N 1
ATOM 960 C CA . GLU A 1 117 ? -17.906 3.529 -17.858 1.00 67.75 117 GLU A CA 1
ATOM 961 C C . GLU A 1 117 ? -17.559 4.273 -19.141 1.00 67.75 117 GLU A C 1
ATOM 963 O O . GLU A 1 117 ? -16.741 3.813 -19.930 1.00 67.75 117 GLU A O 1
ATOM 968 N N . LYS A 1 118 ? -18.187 5.432 -19.352 1.00 69.94 118 LYS A N 1
ATOM 969 C CA . LYS A 1 118 ? -17.829 6.301 -20.470 1.00 69.94 118 LYS A CA 1
ATOM 970 C C . LYS A 1 118 ? -16.419 6.840 -20.262 1.00 69.94 118 LYS A C 1
ATOM 972 O O . LYS A 1 118 ? -16.095 7.367 -19.194 1.00 69.94 118 LYS A O 1
ATOM 977 N N . PHE A 1 119 ? -15.595 6.715 -21.288 1.00 70.44 119 PHE A N 1
ATOM 978 C CA . PHE A 1 119 ? -14.300 7.345 -21.356 1.00 70.44 119 PHE A CA 1
ATOM 979 C C . PHE A 1 119 ? -14.482 8.856 -21.46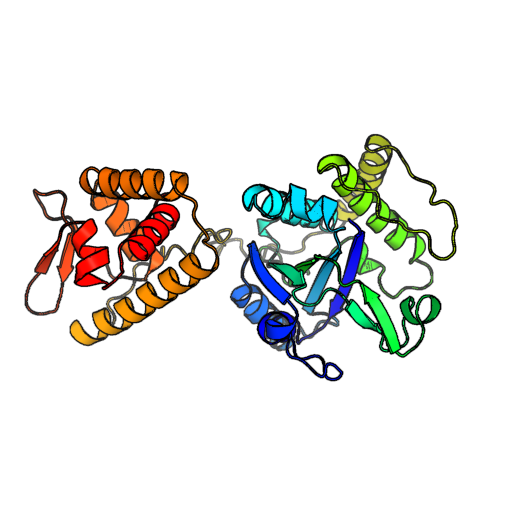1 1.00 70.44 119 PHE A C 1
ATOM 981 O O . PHE A 1 119 ? -15.284 9.347 -22.252 1.00 70.44 119 PHE A O 1
ATOM 988 N N . HIS A 1 120 ? -13.713 9.572 -20.653 1.00 72.81 120 HIS A N 1
ATOM 989 C CA . HIS A 1 120 ? -13.584 11.016 -20.728 1.00 72.81 120 HIS A CA 1
ATOM 990 C C . HIS A 1 120 ? -12.119 11.322 -21.001 1.00 72.81 120 HIS A C 1
ATOM 992 O O . HIS A 1 120 ? -11.246 10.868 -20.248 1.00 72.81 120 HIS A O 1
ATOM 998 N N . SER A 1 121 ? -11.870 12.069 -22.072 1.00 72.81 121 SER A N 1
ATOM 999 C CA . SER A 1 121 ? -10.556 12.538 -22.490 1.00 72.81 121 SER A CA 1
ATOM 1000 C C . SER A 1 121 ? -9.917 13.341 -21.365 1.00 72.81 121 SER A C 1
ATOM 1002 O O . SER A 1 121 ? -10.537 14.188 -20.718 1.00 72.81 121 SER A O 1
ATOM 1004 N N . ARG A 1 122 ? -8.648 13.037 -21.096 1.00 67.06 122 ARG A N 1
ATOM 1005 C CA . ARG A 1 122 ? -7.882 13.618 -19.980 1.00 67.06 122 ARG A CA 1
ATOM 1006 C C . ARG A 1 122 ? -6.555 14.211 -20.447 1.00 67.06 122 ARG A C 1
ATOM 1008 O O . ARG A 1 122 ? -5.659 14.424 -19.629 1.00 67.06 122 ARG A O 1
ATOM 1015 N N . GLY A 1 123 ? -6.404 14.430 -21.752 1.00 66.56 123 GLY A N 1
ATOM 1016 C CA . GLY A 1 123 ? -5.188 14.930 -22.382 1.00 66.56 123 GLY A CA 1
ATOM 1017 C C . GLY A 1 123 ? -3.992 14.003 -22.178 1.00 66.56 123 GLY A C 1
ATOM 1018 O O . GLY A 1 123 ? -2.875 14.484 -21.984 1.00 66.56 123 GLY A O 1
ATOM 1019 N N . ASN A 1 124 ? -4.217 12.688 -22.129 1.00 63.84 124 ASN A N 1
ATOM 1020 C CA . ASN A 1 124 ? -3.162 11.702 -21.896 1.00 63.84 124 ASN A CA 1
ATOM 1021 C C . ASN A 1 124 ? -3.156 10.608 -22.971 1.00 63.84 124 ASN A C 1
ATOM 1023 O O . ASN A 1 124 ? -3.928 10.640 -23.918 1.00 63.84 124 ASN A O 1
ATOM 1027 N N . GLU A 1 125 ? -2.256 9.638 -22.830 1.00 60.81 125 GLU A N 1
ATOM 1028 C CA . GLU A 1 125 ? -2.041 8.582 -23.826 1.00 60.81 125 GLU A CA 1
ATOM 1029 C C . GLU A 1 125 ? -3.278 7.706 -24.097 1.00 60.81 125 GLU A C 1
ATOM 1031 O O . GLU A 1 125 ? -3.349 7.072 -25.146 1.00 60.81 125 GLU A O 1
ATOM 1036 N N . LEU A 1 126 ? -4.246 7.653 -23.176 1.00 64.94 126 LEU A N 1
ATOM 1037 C CA . LEU A 1 126 ? -5.507 6.934 -23.376 1.00 64.94 126 LEU A CA 1
ATOM 1038 C C . LEU A 1 126 ? -6.411 7.627 -24.398 1.00 64.94 126 LEU A C 1
ATOM 1040 O O . LEU A 1 126 ? -7.199 6.943 -25.040 1.00 64.94 126 LEU A O 1
ATOM 1044 N N . ASP A 1 127 ? -6.250 8.935 -24.607 1.00 67.12 127 ASP A N 1
ATOM 1045 C CA . ASP A 1 127 ? -6.973 9.695 -25.632 1.00 67.12 127 ASP A CA 1
ATOM 1046 C C . ASP A 1 127 ? -6.530 9.295 -27.057 1.00 67.12 127 ASP A C 1
ATOM 1048 O O . ASP A 1 127 ? -7.201 9.613 -28.032 1.00 67.12 127 ASP A O 1
ATOM 1052 N N . GLU A 1 128 ? -5.395 8.593 -27.202 1.00 68.50 128 GLU A N 1
ATOM 1053 C CA . GLU A 1 128 ? -4.981 7.979 -28.474 1.00 68.50 128 GLU A CA 1
ATOM 1054 C C . GLU A 1 128 ? -5.607 6.592 -28.707 1.00 68.50 128 GLU A C 1
ATOM 1056 O O . GLU A 1 128 ? -5.432 6.019 -29.785 1.00 68.50 128 GLU A O 1
ATOM 1061 N N . VAL A 1 129 ? -6.243 6.015 -27.682 1.00 65.69 129 VAL A N 1
ATOM 1062 C CA . VAL A 1 129 ? -6.763 4.639 -27.681 1.00 65.69 129 VAL A CA 1
ATOM 1063 C C . VAL A 1 129 ? -8.288 4.617 -27.672 1.00 65.69 129 VAL A C 1
ATOM 1065 O O . VAL A 1 129 ? -8.857 3.767 -28.349 1.00 65.69 129 VAL A O 1
ATOM 1068 N N . TYR A 1 130 ? -8.917 5.529 -26.931 1.00 69.38 130 TYR A N 1
ATOM 1069 C CA . TYR A 1 130 ? -10.363 5.580 -26.727 1.00 69.38 130 TYR A CA 1
ATOM 1070 C C . TYR A 1 130 ? -10.940 6.932 -27.146 1.00 69.38 130 TYR A C 1
ATOM 1072 O O . TYR A 1 130 ? -10.312 7.976 -26.948 1.00 69.38 130 TYR A O 1
ATOM 1080 N N . GLU A 1 131 ? -12.154 6.915 -27.689 1.00 76.56 131 GLU A N 1
ATOM 1081 C CA . GLU A 1 131 ? -12.895 8.124 -28.056 1.00 76.56 131 GLU A CA 1
ATOM 1082 C C . GLU A 1 131 ? -13.753 8.647 -26.888 1.00 76.56 131 GLU A C 1
ATOM 1084 O O . GLU A 1 131 ? -14.201 7.892 -26.023 1.00 76.56 131 GLU A O 1
ATOM 1089 N N . GLU A 1 132 ? -14.005 9.962 -26.846 1.00 78.38 132 GLU A N 1
ATOM 1090 C CA . GLU A 1 132 ? -14.887 10.573 -25.839 1.00 78.38 132 GLU A CA 1
ATOM 1091 C C . GLU A 1 132 ? -16.270 9.899 -25.851 1.00 78.38 132 GLU A C 1
ATOM 1093 O O . GLU A 1 132 ? -16.948 9.845 -26.877 1.00 78.38 132 GLU A O 1
ATOM 1098 N N . GLY A 1 133 ? -16.711 9.406 -24.694 1.00 70.94 133 GLY A N 1
ATOM 1099 C CA . GLY A 1 133 ? -17.982 8.702 -24.541 1.00 70.94 133 GLY A CA 1
ATOM 1100 C C . GLY A 1 133 ? -17.944 7.202 -24.852 1.00 70.94 133 GLY A C 1
ATOM 1101 O O . GLY A 1 133 ? -18.961 6.539 -24.630 1.00 70.94 133 GLY A O 1
ATOM 1102 N N . GLU A 1 134 ? -16.812 6.654 -25.308 1.00 75.38 134 GLU A N 1
ATOM 1103 C CA . GLU A 1 134 ? -16.636 5.214 -25.529 1.00 75.38 134 GLU A CA 1
ATOM 1104 C C . GLU A 1 134 ? -16.747 4.440 -24.209 1.00 75.38 134 GLU A C 1
ATOM 1106 O O . GLU A 1 134 ? -16.214 4.861 -23.185 1.00 75.38 134 GLU A O 1
ATOM 1111 N N . MET A 1 135 ? -17.454 3.308 -24.198 1.00 68.25 135 MET A N 1
ATOM 1112 C CA . MET A 1 135 ? -17.575 2.493 -22.987 1.00 68.25 135 MET A CA 1
ATOM 1113 C C . MET A 1 135 ? -16.292 1.689 -22.773 1.00 68.25 135 MET A C 1
ATOM 1115 O O . MET A 1 135 ? -16.018 0.745 -23.509 1.00 68.25 135 MET A O 1
ATOM 1119 N N . VAL A 1 136 ? -15.537 2.034 -21.735 1.00 66.75 136 VAL A N 1
ATOM 1120 C CA . VAL A 1 136 ? -14.298 1.355 -21.349 1.00 66.75 136 VAL A CA 1
ATOM 1121 C C . VAL A 1 136 ? -14.522 0.437 -20.157 1.00 66.75 136 VAL A C 1
ATOM 1123 O O . VAL A 1 136 ? -15.253 0.770 -19.218 1.00 66.75 136 VAL A O 1
ATOM 1126 N N . GLU A 1 137 ? -13.884 -0.730 -20.202 1.00 69.88 137 GLU A N 1
ATOM 1127 C CA . GLU A 1 137 ? -13.938 -1.703 -19.116 1.00 69.88 137 GLU A CA 1
ATOM 1128 C C . GLU A 1 137 ? -13.129 -1.204 -17.911 1.00 69.88 137 GLU A C 1
ATOM 1130 O O . GLU A 1 137 ? -11.977 -0.774 -18.031 1.00 69.88 137 GLU A O 1
ATOM 1135 N N . ARG A 1 138 ? -13.727 -1.283 -16.723 1.00 68.75 138 ARG A N 1
ATOM 1136 C CA . ARG A 1 138 ? -13.059 -1.036 -15.450 1.00 68.75 138 ARG A CA 1
ATOM 1137 C C . ARG A 1 138 ? -12.495 -2.345 -14.929 1.00 68.75 138 ARG A C 1
ATOM 1139 O O . ARG A 1 138 ? -13.233 -3.285 -14.653 1.00 68.75 138 ARG A O 1
ATOM 1146 N N . LEU A 1 139 ? -11.183 -2.365 -14.734 1.00 75.88 139 LEU A N 1
ATOM 1147 C CA . LEU A 1 139 ? -10.458 -3.516 -14.217 1.00 75.88 139 LEU A CA 1
ATOM 1148 C C . LEU A 1 139 ? -10.181 -3.386 -12.707 1.00 75.88 139 LEU A C 1
ATOM 1150 O O . LEU A 1 139 ? -9.952 -2.267 -12.223 1.00 75.88 139 LEU A O 1
ATOM 1154 N N . PRO A 1 140 ? -10.160 -4.502 -11.951 1.00 83.31 140 PRO A N 1
ATOM 1155 C CA . PRO A 1 140 ? -9.682 -4.514 -10.575 1.00 83.31 140 PRO A CA 1
ATOM 1156 C C . PRO A 1 140 ? -8.256 -3.977 -10.481 1.00 83.31 140 PRO A C 1
ATOM 1158 O O . PRO A 1 140 ? -7.397 -4.295 -11.310 1.00 83.31 140 PRO A O 1
ATOM 1161 N N . HIS A 1 141 ? -7.989 -3.150 -9.474 1.00 90.50 141 HIS A N 1
ATOM 1162 C CA . HIS A 1 141 ? -6.671 -2.550 -9.313 1.00 90.50 141 HIS A CA 1
ATOM 1163 C C . HIS A 1 141 ? -6.295 -2.285 -7.859 1.00 90.50 141 HIS A C 1
ATOM 1165 O O . HIS A 1 141 ? -7.149 -2.020 -7.024 1.00 90.50 141 HIS A O 1
ATOM 1171 N N . ILE A 1 142 ? -4.996 -2.313 -7.562 1.00 92.25 142 ILE A N 1
ATOM 1172 C CA . ILE A 1 142 ? -4.444 -1.955 -6.252 1.00 92.25 142 ILE A CA 1
ATOM 1173 C C . ILE A 1 142 ? -3.818 -0.569 -6.335 1.00 92.25 142 ILE A C 1
ATOM 1175 O O . ILE A 1 142 ? -2.908 -0.338 -7.130 1.00 92.25 142 ILE A O 1
ATOM 1179 N N . HIS A 1 143 ? -4.276 0.346 -5.489 1.00 94.00 143 HIS A N 1
ATOM 1180 C CA . HIS A 1 143 ? -3.615 1.611 -5.212 1.00 94.00 143 HIS A CA 1
ATOM 1181 C C . HIS A 1 143 ? -2.512 1.411 -4.179 1.00 94.00 143 HIS A C 1
ATOM 1183 O O . HIS A 1 143 ? -2.744 0.790 -3.150 1.00 94.00 143 HIS A O 1
ATOM 1189 N N . ILE A 1 144 ? -1.332 1.978 -4.433 1.00 94.75 144 ILE A N 1
ATOM 1190 C CA . ILE A 1 144 ? -0.213 2.028 -3.488 1.00 94.75 144 ILE A CA 1
ATOM 1191 C C . ILE A 1 144 ? 0.243 3.481 -3.379 1.00 94.75 144 ILE A C 1
ATOM 1193 O O . ILE A 1 144 ? 0.763 4.056 -4.337 1.00 94.75 144 ILE A O 1
ATOM 1197 N N . GLY A 1 145 ? 0.037 4.088 -2.217 1.00 93.44 145 GLY A N 1
ATOM 1198 C CA . GLY A 1 145 ? 0.538 5.411 -1.871 1.00 93.44 145 GLY A CA 1
ATOM 1199 C C . GLY A 1 145 ? 1.777 5.307 -0.998 1.00 93.44 145 GLY A C 1
ATOM 1200 O O . GLY A 1 145 ? 1.738 4.645 0.027 1.00 93.44 145 GLY A O 1
ATOM 1201 N N . VAL A 1 146 ? 2.861 5.976 -1.380 1.00 92.44 146 VAL A N 1
ATOM 1202 C CA . VAL A 1 146 ? 4.133 5.998 -0.649 1.00 92.44 146 VAL A CA 1
ATOM 1203 C C . VAL A 1 146 ? 4.509 7.443 -0.353 1.00 92.44 146 VAL A C 1
ATOM 1205 O O . VAL A 1 146 ? 4.623 8.253 -1.273 1.00 92.44 146 VAL A O 1
ATOM 1208 N N . SER A 1 147 ? 4.735 7.780 0.913 1.00 90.06 147 SER A N 1
ATOM 1209 C CA . SER A 1 147 ? 5.293 9.080 1.281 1.00 90.06 147 SER A CA 1
ATOM 1210 C C . SER A 1 147 ? 6.744 9.185 0.813 1.00 90.06 147 SER A C 1
ATOM 1212 O O . SER A 1 147 ? 7.509 8.226 0.881 1.00 90.06 147 SER A O 1
ATOM 1214 N N . MET A 1 148 ? 7.160 10.373 0.374 1.00 90.25 148 MET A N 1
ATOM 1215 C CA . MET A 1 148 ? 8.574 10.642 0.093 1.00 90.25 148 MET A CA 1
ATOM 1216 C C . MET A 1 148 ? 9.405 10.837 1.370 1.00 90.25 148 MET A C 1
ATOM 1218 O O . MET A 1 148 ? 10.622 11.011 1.285 1.00 90.25 148 MET A O 1
ATOM 1222 N N . GLN A 1 149 ? 8.787 10.836 2.553 1.00 84.56 149 GLN A N 1
ATOM 1223 C CA . GLN A 1 149 ? 9.497 10.888 3.826 1.00 84.56 149 GLN A CA 1
ATOM 1224 C C . GLN A 1 149 ? 10.191 9.550 4.076 1.00 84.56 149 GLN A C 1
ATOM 1226 O O . GLN A 1 149 ? 9.545 8.507 4.054 1.00 84.56 149 GLN A O 1
ATOM 1231 N N . ASN A 1 150 ? 11.493 9.588 4.359 1.00 82.94 150 ASN A N 1
ATOM 1232 C CA . ASN A 1 150 ? 12.197 8.428 4.889 1.00 82.94 150 ASN A CA 1
ATOM 1233 C C . ASN A 1 150 ? 12.043 8.405 6.411 1.00 82.94 150 ASN A C 1
ATOM 1235 O O . ASN A 1 150 ? 12.260 9.421 7.076 1.00 82.94 150 ASN A O 1
ATOM 1239 N N . LEU A 1 151 ? 11.637 7.256 6.948 1.00 76.62 151 LEU A N 1
ATOM 1240 C CA . LEU A 1 151 ? 11.375 7.090 8.378 1.00 76.62 151 LEU A CA 1
ATOM 1241 C C . LEU A 1 151 ? 12.655 6.999 9.223 1.00 76.62 151 LEU A C 1
ATOM 1243 O O . LEU A 1 151 ? 12.604 7.268 10.417 1.00 76.62 151 LEU A O 1
ATOM 1247 N N . ARG A 1 152 ? 13.803 6.664 8.620 1.00 73.25 152 ARG A N 1
ATOM 1248 C CA . ARG A 1 152 ? 15.085 6.459 9.324 1.00 73.25 152 ARG A CA 1
ATOM 1249 C C . ARG A 1 152 ? 16.156 7.492 8.975 1.00 73.25 152 ARG A C 1
ATOM 1251 O O . ARG A 1 152 ? 17.039 7.793 9.779 1.00 73.25 152 ARG A O 1
ATOM 1258 N N . PHE A 1 153 ? 16.093 8.059 7.775 1.00 77.00 153 PHE A N 1
ATOM 1259 C CA . PHE A 1 153 ? 17.142 8.917 7.234 1.00 77.00 153 PHE A CA 1
ATOM 1260 C C . PHE A 1 153 ? 16.638 10.312 6.854 1.00 77.00 153 PHE A C 1
ATOM 1262 O O . PHE A 1 153 ? 15.471 10.522 6.551 1.00 77.00 153 PHE A O 1
ATOM 1269 N N . ALA A 1 154 ? 17.545 11.293 6.831 1.00 71.56 154 ALA A N 1
ATOM 1270 C CA . ALA A 1 154 ? 17.207 12.680 6.489 1.00 71.56 154 ALA A CA 1
ATOM 1271 C C . ALA A 1 154 ? 16.844 12.894 5.006 1.00 71.56 154 ALA A C 1
ATOM 1273 O O . ALA A 1 154 ? 16.313 13.950 4.644 1.00 71.56 154 ALA A O 1
ATOM 1274 N N . THR A 1 155 ? 17.206 11.948 4.136 1.00 79.00 155 THR A N 1
ATOM 1275 C CA . THR A 1 155 ? 16.976 12.040 2.689 1.00 79.00 155 THR A CA 1
ATOM 1276 C C . THR A 1 155 ? 15.590 11.527 2.304 1.00 79.00 155 THR A C 1
ATOM 1278 O O . THR A 1 155 ? 14.897 10.906 3.099 1.00 79.00 155 THR A O 1
ATOM 1281 N N . GLN A 1 156 ? 15.148 11.833 1.085 1.00 85.06 156 GLN A N 1
ATOM 1282 C CA . GLN A 1 156 ? 13.836 11.401 0.598 1.00 85.06 156 GLN A CA 1
ATOM 1283 C C . GLN A 1 156 ? 13.832 9.904 0.288 1.00 85.06 156 GLN A C 1
ATOM 1285 O O . GLN A 1 156 ? 14.824 9.377 -0.224 1.00 85.06 156 GLN A O 1
ATOM 1290 N N . VAL A 1 157 ? 12.685 9.253 0.482 1.00 85.69 157 VAL A N 1
ATOM 1291 C CA . VAL A 1 157 ? 12.398 7.988 -0.197 1.00 85.69 157 VAL A CA 1
ATOM 1292 C C . VAL A 1 157 ? 12.353 8.260 -1.697 1.00 85.69 157 VAL A C 1
ATOM 1294 O O . VAL A 1 157 ? 11.637 9.144 -2.172 1.00 85.69 157 VAL A O 1
ATOM 1297 N N . SER A 1 158 ? 13.142 7.510 -2.459 1.00 82.25 158 SER A N 1
ATOM 1298 C CA . SER A 1 158 ? 13.229 7.648 -3.906 1.00 82.25 158 SER A CA 1
ATOM 1299 C C . SER A 1 158 ? 13.084 6.294 -4.586 1.00 82.25 158 SER A C 1
ATOM 1301 O O . SER A 1 158 ? 13.830 5.353 -4.319 1.00 82.25 158 SER A O 1
ATOM 1303 N N . SER A 1 159 ? 12.117 6.209 -5.497 1.00 81.12 159 SER A N 1
ATOM 1304 C CA . SER A 1 159 ? 12.031 5.094 -6.428 1.00 81.12 159 SER A CA 1
ATOM 1305 C C . SER A 1 159 ? 13.051 5.302 -7.543 1.00 81.12 159 SER A C 1
ATOM 1307 O O . SER A 1 159 ? 13.270 6.425 -8.009 1.00 81.12 159 SER A O 1
ATOM 1309 N N . VAL A 1 160 ? 13.643 4.219 -8.043 1.00 70.44 160 VAL A N 1
ATOM 1310 C CA . VAL A 1 160 ? 14.461 4.301 -9.263 1.00 70.44 160 VAL A CA 1
ATOM 1311 C C . VAL A 1 160 ? 13.611 4.814 -10.430 1.00 70.44 160 VAL A C 1
ATOM 1313 O O . VAL A 1 160 ? 14.107 5.610 -11.224 1.00 70.44 160 VAL A O 1
ATOM 1316 N N . ALA A 1 161 ? 12.318 4.476 -10.480 1.00 60.84 161 ALA A N 1
ATOM 1317 C CA . ALA A 1 161 ? 11.390 4.988 -11.484 1.00 60.84 161 ALA A CA 1
ATOM 1318 C C . ALA A 1 161 ? 11.156 6.508 -11.353 1.00 60.84 161 ALA A C 1
ATOM 1320 O O . ALA A 1 161 ? 11.095 7.212 -12.362 1.00 60.84 161 ALA A O 1
ATOM 1321 N N . SER A 1 162 ? 11.083 7.050 -10.128 1.00 57.44 162 SER A N 1
ATOM 1322 C CA . SER A 1 162 ? 10.708 8.456 -9.894 1.00 57.44 162 SER A CA 1
ATOM 1323 C C . SER A 1 162 ? 11.782 9.472 -10.293 1.00 57.44 162 SER A C 1
ATOM 1325 O O . SER A 1 162 ? 11.453 10.609 -10.631 1.00 57.44 162 SER A O 1
ATOM 1327 N N . VAL A 1 163 ? 13.058 9.069 -10.346 1.00 52.88 163 VAL A N 1
ATOM 1328 C CA . VAL A 1 163 ? 14.184 9.918 -10.795 1.00 52.88 163 VAL A CA 1
ATOM 1329 C C . VAL A 1 163 ? 14.046 10.349 -12.268 1.00 52.88 163 VAL A C 1
ATOM 1331 O O . VAL A 1 163 ? 14.665 11.337 -12.697 1.00 52.88 163 VAL A O 1
ATOM 1334 N N . TYR A 1 164 ? 13.233 9.626 -13.039 1.00 52.91 164 TYR A N 1
ATOM 1335 C CA . TYR A 1 164 ? 13.162 9.745 -14.492 1.00 52.91 164 TYR A CA 1
ATOM 1336 C C . TYR A 1 164 ? 11.785 10.178 -15.024 1.00 52.91 164 TYR A C 1
ATOM 1338 O O . TYR A 1 164 ? 11.671 10.468 -16.215 1.00 52.91 164 TYR A O 1
ATOM 1346 N N . ILE A 1 165 ? 10.773 10.314 -14.154 1.00 49.97 165 ILE A N 1
ATOM 1347 C CA . ILE A 1 165 ? 9.461 10.886 -14.500 1.00 49.97 165 ILE A CA 1
ATOM 1348 C C . ILE A 1 165 ? 9.649 12.367 -14.884 1.00 49.97 165 ILE A C 1
ATOM 1350 O O . ILE A 1 165 ? 10.099 13.181 -14.075 1.00 49.97 165 ILE A O 1
ATOM 1354 N N . GLY A 1 166 ? 9.331 12.718 -16.137 1.00 41.97 166 GLY A N 1
ATOM 1355 C CA . GLY A 1 166 ? 9.371 14.096 -16.653 1.00 41.97 166 GLY A CA 1
ATOM 1356 C C . GLY A 1 166 ? 10.706 14.572 -17.248 1.00 41.97 166 GLY A C 1
ATOM 1357 O O . GLY A 1 166 ? 10.864 15.770 -17.475 1.00 41.97 166 GLY A O 1
ATOM 1358 N N . ARG A 1 167 ? 11.680 13.682 -17.510 1.00 44.62 167 ARG A N 1
ATOM 1359 C CA . ARG A 1 167 ? 12.934 14.028 -18.218 1.00 44.62 167 ARG A CA 1
ATOM 1360 C C . ARG A 1 167 ? 13.004 13.346 -19.588 1.00 44.62 167 ARG A C 1
ATOM 1362 O O . ARG A 1 167 ? 13.262 12.148 -19.681 1.00 44.62 167 ARG A O 1
ATOM 1369 N N . THR A 1 168 ? 12.838 14.135 -20.648 1.00 42.47 168 THR A N 1
ATOM 1370 C CA . THR A 1 168 ? 12.724 13.711 -22.059 1.00 42.47 168 THR A CA 1
ATOM 1371 C C . THR A 1 168 ? 13.904 12.888 -22.594 1.00 42.47 168 THR A C 1
ATOM 1373 O O . THR A 1 168 ? 13.696 12.034 -23.446 1.00 42.47 168 THR A O 1
ATOM 1376 N N . SER A 1 169 ? 15.124 13.039 -22.064 1.00 42.69 169 SER A N 1
ATOM 1377 C CA . SER A 1 169 ? 16.296 12.239 -22.477 1.00 42.69 169 SER A CA 1
ATOM 1378 C C . SER A 1 169 ? 16.523 10.948 -21.672 1.00 42.69 169 SER A C 1
ATOM 1380 O O . SER A 1 169 ? 17.396 10.159 -22.025 1.00 42.69 169 SER A O 1
ATOM 1382 N N . LYS A 1 170 ? 15.757 10.708 -20.594 1.00 50.53 170 LYS A N 1
ATOM 1383 C CA . LYS A 1 170 ? 15.914 9.543 -19.692 1.00 50.53 170 LYS A CA 1
ATOM 1384 C C . LYS A 1 170 ? 14.653 8.679 -19.546 1.00 50.53 170 LYS A C 1
ATOM 1386 O O . LYS A 1 170 ? 14.673 7.708 -18.790 1.00 50.53 170 LYS A O 1
ATOM 1391 N N . GLY A 1 171 ? 13.589 8.983 -20.296 1.00 61.31 171 GLY A N 1
ATOM 1392 C CA . GLY A 1 171 ? 12.331 8.224 -20.282 1.00 61.31 171 GLY A CA 1
ATOM 1393 C C . GLY A 1 171 ? 12.511 6.738 -20.615 1.00 61.31 171 GLY A C 1
ATOM 1394 O O . GLY A 1 171 ? 11.940 5.890 -19.939 1.00 61.31 171 GLY A O 1
ATOM 1395 N N . LYS A 1 172 ? 13.411 6.411 -21.554 1.00 70.75 172 LYS A N 1
ATOM 1396 C CA . LYS A 1 172 ? 13.688 5.023 -21.964 1.00 70.75 172 LYS A CA 1
ATOM 1397 C C . LYS A 1 172 ? 14.239 4.152 -20.828 1.00 70.75 172 LYS A C 1
ATOM 1399 O O . LYS A 1 172 ? 13.892 2.985 -20.723 1.00 70.75 172 LYS A O 1
ATOM 1404 N N . THR A 1 173 ? 15.084 4.701 -19.954 1.00 74.62 173 THR A N 1
ATOM 1405 C CA . THR A 1 173 ? 15.623 3.957 -18.801 1.00 74.62 173 THR A CA 1
ATOM 1406 C C . THR A 1 173 ? 14.557 3.722 -17.732 1.00 74.62 173 THR A C 1
ATOM 1408 O O . THR A 1 173 ? 14.532 2.653 -17.130 1.00 74.62 173 THR A O 1
ATOM 1411 N N . ALA A 1 174 ? 13.665 4.696 -17.520 1.00 72.94 174 ALA A N 1
ATOM 1412 C CA . ALA A 1 174 ? 12.524 4.562 -16.614 1.00 72.94 174 ALA A CA 1
ATOM 1413 C C . ALA A 1 174 ? 11.559 3.472 -17.088 1.00 72.94 174 ALA A C 1
ATOM 1415 O O . ALA A 1 174 ? 11.117 2.647 -16.296 1.00 72.94 174 ALA A O 1
ATOM 1416 N N . GLU A 1 175 ? 11.273 3.469 -18.391 1.00 76.56 175 GLU A N 1
ATOM 1417 C CA . GLU A 1 175 ? 10.416 2.488 -19.047 1.00 76.56 175 GLU A CA 1
ATOM 1418 C C . GLU A 1 175 ? 11.012 1.082 -18.949 1.00 76.56 175 GLU A C 1
ATOM 1420 O O . GLU A 1 175 ? 10.314 0.169 -18.524 1.00 76.56 175 GLU A O 1
ATOM 1425 N N . ILE A 1 176 ? 12.318 0.926 -19.212 1.00 81.12 176 ILE A N 1
ATOM 1426 C CA . ILE A 1 176 ? 13.025 -0.352 -19.025 1.00 81.12 176 ILE A CA 1
ATOM 1427 C C . ILE A 1 176 ? 12.932 -0.818 -17.572 1.00 81.12 176 ILE A C 1
ATOM 1429 O O . ILE A 1 176 ? 12.612 -1.977 -17.332 1.00 81.12 176 ILE A O 1
ATOM 1433 N N . PHE A 1 177 ? 13.203 0.057 -16.598 1.00 84.75 177 PHE A N 1
ATOM 1434 C CA . PHE A 1 177 ? 13.140 -0.314 -15.183 1.00 84.75 177 PHE A CA 1
ATOM 1435 C C . PHE A 1 177 ? 11.729 -0.737 -14.772 1.00 84.75 177 PHE A C 1
ATOM 1437 O O . PHE A 1 177 ? 11.552 -1.801 -14.189 1.00 84.75 177 PHE A O 1
ATOM 1444 N N . LYS A 1 178 ? 10.718 0.061 -15.126 1.00 84.69 178 LYS A N 1
ATOM 1445 C CA . LYS A 1 178 ? 9.316 -0.249 -14.848 1.00 84.69 178 LYS A CA 1
ATOM 1446 C C . LYS A 1 178 ? 8.908 -1.578 -15.483 1.00 84.69 178 LYS A C 1
ATOM 1448 O O . LYS A 1 178 ? 8.339 -2.417 -14.798 1.00 84.69 178 LYS A O 1
ATOM 1453 N N . GLN A 1 179 ? 9.217 -1.774 -16.767 1.00 82.81 179 GLN A N 1
ATOM 1454 C CA . GLN A 1 179 ? 8.933 -3.023 -17.471 1.00 82.81 179 GLN A CA 1
ATOM 1455 C C . GLN A 1 179 ? 9.630 -4.203 -16.787 1.00 82.81 179 GLN A C 1
ATOM 1457 O O . GLN A 1 179 ? 9.004 -5.234 -16.584 1.00 82.81 179 GLN A O 1
ATOM 1462 N N . THR A 1 180 ? 10.888 -4.029 -16.374 1.00 87.19 180 THR A N 1
ATOM 1463 C CA . THR A 1 180 ? 11.649 -5.047 -15.635 1.00 87.19 180 THR A CA 1
ATOM 1464 C C . THR A 1 180 ? 10.921 -5.440 -14.346 1.00 87.19 180 THR A C 1
ATOM 1466 O O . THR A 1 180 ? 10.698 -6.624 -14.119 1.00 87.19 180 THR A O 1
ATOM 1469 N N . CYS A 1 181 ? 10.511 -4.469 -13.523 1.00 89.56 181 CYS A N 1
ATOM 1470 C CA . CYS A 1 181 ? 9.793 -4.732 -12.272 1.00 89.56 181 CYS A CA 1
ATOM 1471 C C . CYS A 1 181 ? 8.430 -5.398 -12.507 1.00 89.56 181 CYS A C 1
ATOM 1473 O O . CYS A 1 181 ? 8.109 -6.378 -11.840 1.00 89.56 181 CYS A O 1
ATOM 1475 N N . ASP A 1 182 ? 7.642 -4.897 -13.462 1.00 87.62 182 ASP A N 1
ATOM 1476 C CA . ASP A 1 182 ? 6.329 -5.465 -13.784 1.00 87.62 182 ASP A CA 1
ATOM 1477 C C . ASP A 1 182 ? 6.458 -6.906 -14.308 1.00 87.62 182 ASP A C 1
ATOM 1479 O O . ASP A 1 182 ? 5.670 -7.768 -13.930 1.00 87.62 182 ASP A O 1
ATOM 1483 N N . GLU A 1 183 ? 7.451 -7.198 -15.157 1.00 86.75 183 GLU A N 1
ATOM 1484 C CA . GLU A 1 183 ? 7.700 -8.552 -15.675 1.00 86.75 183 GLU A CA 1
ATOM 1485 C C . GLU A 1 183 ? 8.164 -9.524 -14.579 1.00 86.75 183 GLU A C 1
ATOM 1487 O O . GLU A 1 183 ? 7.741 -10.679 -14.598 1.00 86.75 183 GLU A O 1
ATOM 1492 N N . ILE A 1 184 ? 8.964 -9.072 -13.604 1.00 88.75 184 ILE A N 1
ATOM 1493 C CA . ILE A 1 184 ? 9.343 -9.892 -12.438 1.00 88.75 184 ILE A CA 1
ATOM 1494 C C . ILE A 1 184 ? 8.099 -10.274 -11.631 1.00 88.75 184 ILE A C 1
ATOM 1496 O O . ILE A 1 184 ? 7.874 -11.457 -11.397 1.00 88.75 184 ILE A O 1
ATOM 1500 N N . ILE A 1 185 ? 7.252 -9.302 -11.273 1.00 90.94 185 ILE A N 1
ATOM 1501 C CA . ILE A 1 185 ? 6.024 -9.571 -10.505 1.00 90.94 185 ILE A CA 1
ATOM 1502 C C . ILE A 1 185 ? 5.083 -10.475 -11.302 1.00 90.94 185 ILE A C 1
ATOM 1504 O O . ILE A 1 185 ? 4.532 -11.431 -10.764 1.00 90.94 185 ILE A O 1
ATOM 1508 N N . ASN A 1 186 ? 4.908 -10.213 -12.599 1.00 87.06 186 ASN A N 1
ATOM 1509 C CA . ASN A 1 186 ? 4.042 -11.052 -13.419 1.00 87.06 186 ASN A CA 1
ATOM 1510 C C . ASN A 1 186 ? 4.523 -12.507 -13.450 1.00 87.06 186 ASN A C 1
ATOM 1512 O O . ASN A 1 186 ? 3.705 -13.419 -13.348 1.00 87.06 186 ASN A O 1
ATOM 1516 N N . HIS A 1 187 ? 5.835 -12.725 -13.535 1.00 87.25 187 HIS A N 1
ATOM 1517 C CA . HIS A 1 187 ? 6.411 -14.061 -13.488 1.00 87.25 187 HIS A CA 1
ATOM 1518 C C . HIS A 1 187 ? 6.256 -14.722 -12.110 1.00 87.25 187 HIS A C 1
ATOM 1520 O O . HIS A 1 187 ? 5.815 -15.865 -12.037 1.00 87.25 187 HIS A O 1
ATOM 1526 N N . GLU A 1 188 ? 6.605 -14.025 -11.024 1.00 87.81 188 GLU A N 1
ATOM 1527 C CA . GLU A 1 188 ? 6.564 -14.560 -9.652 1.00 87.81 188 GLU A CA 1
ATOM 1528 C C . GLU A 1 188 ? 5.147 -14.965 -9.221 1.00 87.81 188 GLU A C 1
ATOM 1530 O O . GLU A 1 188 ? 4.970 -16.006 -8.593 1.00 87.81 188 GLU A O 1
ATOM 1535 N N . PHE A 1 189 ? 4.129 -14.193 -9.612 1.00 87.25 189 PHE A N 1
ATOM 1536 C CA . PHE A 1 189 ? 2.742 -14.423 -9.194 1.00 87.25 189 PHE A CA 1
ATOM 1537 C C . PHE A 1 189 ? 1.854 -15.069 -10.270 1.00 87.25 189 PHE A C 1
ATOM 1539 O O . PHE A 1 189 ? 0.658 -15.265 -10.047 1.00 87.25 189 PHE A O 1
ATOM 1546 N N . GLY A 1 190 ? 2.416 -15.429 -11.429 1.00 85.25 190 GLY A N 1
ATOM 1547 C CA . GLY A 1 190 ? 1.685 -16.115 -12.500 1.00 85.25 190 GLY A CA 1
ATOM 1548 C C . GLY A 1 190 ? 0.626 -15.247 -13.190 1.00 85.25 190 GLY A C 1
ATOM 1549 O O . GLY A 1 190 ? -0.430 -15.746 -13.590 1.00 85.25 190 GLY A O 1
ATOM 1550 N N . PHE A 1 191 ? 0.891 -13.947 -13.316 1.00 84.12 191 PHE A N 1
ATOM 1551 C CA . PHE A 1 191 ? 0.021 -13.003 -14.008 1.00 84.12 191 PHE A CA 1
ATOM 1552 C C . PHE A 1 191 ? 0.321 -12.947 -15.505 1.00 84.12 191 PHE A C 1
ATOM 1554 O O . PHE A 1 191 ? 1.445 -13.140 -15.972 1.00 84.12 191 PHE A O 1
ATOM 1561 N N . SER A 1 192 ? -0.710 -12.631 -16.278 1.00 71.75 192 SER A N 1
ATOM 1562 C CA . SER A 1 192 ? -0.578 -12.316 -17.687 1.00 71.75 192 SER A CA 1
ATOM 1563 C C . SER A 1 192 ? 0.268 -11.048 -17.877 1.00 71.75 192 SER A C 1
ATOM 1565 O O . SER A 1 192 ? 0.102 -10.006 -17.232 1.00 71.75 192 SER A O 1
ATOM 1567 N N . ASN A 1 193 ? 1.247 -11.169 -18.770 1.00 61.22 193 ASN A N 1
ATOM 1568 C CA . ASN A 1 193 ? 2.244 -10.139 -19.034 1.00 61.22 193 ASN A CA 1
ATOM 1569 C C . ASN A 1 193 ? 1.585 -8.923 -19.699 1.00 61.22 193 ASN A C 1
ATOM 1571 O O . ASN A 1 193 ? 1.269 -8.943 -20.891 1.00 61.22 193 ASN A O 1
ATOM 1575 N N . ALA A 1 194 ? 1.392 -7.862 -18.923 1.00 51.97 194 ALA A N 1
ATOM 1576 C CA . ALA A 1 194 ? 0.375 -6.844 -19.176 1.00 51.97 194 ALA A CA 1
ATOM 1577 C C . ALA A 1 194 ? 0.739 -5.733 -20.163 1.00 51.97 194 ALA A C 1
ATOM 1579 O O . ALA A 1 194 ? 0.105 -4.679 -20.175 1.00 51.97 194 ALA A O 1
ATOM 1580 N N . VAL A 1 195 ? 1.728 -5.945 -21.027 1.00 48.50 195 VAL A N 1
ATOM 1581 C CA . VAL A 1 195 ? 1.914 -5.013 -22.136 1.00 48.50 195 VAL A CA 1
ATOM 1582 C C . VAL A 1 195 ? 1.021 -5.465 -23.284 1.00 48.50 195 VAL A C 1
ATOM 1584 O O . VAL A 1 195 ? 1.468 -6.179 -24.184 1.00 48.50 195 VAL A O 1
ATOM 1587 N N . VAL A 1 196 ? -0.248 -5.045 -23.239 1.00 42.84 196 VAL A N 1
ATOM 1588 C CA . VAL A 1 196 ? -1.002 -4.827 -24.475 1.00 42.84 196 VAL A CA 1
ATOM 1589 C C . VAL A 1 196 ? -0.265 -3.694 -25.163 1.00 42.84 196 VAL A C 1
ATOM 1591 O O . VAL A 1 196 ? -0.154 -2.578 -24.658 1.00 42.84 196 VAL A O 1
ATOM 1594 N N . SER A 1 197 ? 0.387 -4.036 -26.260 1.00 37.69 197 SER A N 1
ATOM 1595 C CA . SER A 1 197 ? 1.185 -3.111 -27.032 1.00 37.69 197 SER A CA 1
ATOM 1596 C C . SER A 1 197 ? 0.391 -1.849 -27.347 1.00 37.69 197 SER A C 1
ATOM 1598 O O . SER A 1 197 ? -0.654 -1.937 -27.996 1.00 37.69 197 SER A O 1
ATOM 1600 N N . ARG A 1 198 ? 0.931 -0.681 -26.983 1.00 42.50 198 ARG A N 1
ATOM 1601 C CA . ARG A 1 198 ? 0.606 0.572 -27.668 1.00 42.50 198 ARG A CA 1
ATOM 1602 C C . ARG A 1 198 ? 0.703 0.283 -29.180 1.00 42.50 198 ARG A C 1
ATOM 1604 O O . ARG A 1 198 ? 1.803 0.063 -29.690 1.00 42.50 198 ARG A O 1
ATOM 1611 N N . LYS A 1 199 ? -0.437 0.208 -29.879 1.00 42.50 199 LYS A N 1
ATOM 1612 C CA . LYS A 1 199 ? -0.544 0.032 -31.346 1.00 42.50 199 LYS A CA 1
ATOM 1613 C C . LYS A 1 199 ? -0.013 -1.299 -31.920 1.00 42.50 199 LYS A C 1
ATOM 1615 O O . LYS A 1 199 ? 0.739 -1.283 -32.891 1.00 42.50 199 LYS A O 1
ATOM 1620 N N . GLY A 1 200 ? -0.350 -2.453 -31.339 1.00 42.38 200 GLY A N 1
ATOM 1621 C CA . GLY A 1 200 ? -0.059 -3.765 -31.961 1.00 42.38 200 GLY A CA 1
ATOM 1622 C C . GLY A 1 200 ? 1.431 -4.140 -32.090 1.00 42.38 200 GLY A C 1
ATOM 1623 O O . GLY A 1 200 ? 1.767 -5.128 -32.741 1.00 42.38 200 GLY A O 1
ATOM 1624 N N . LYS A 1 201 ? 2.354 -3.362 -31.507 1.00 45.12 201 LYS A N 1
ATOM 1625 C CA . LYS A 1 201 ? 3.800 -3.632 -31.545 1.00 45.12 201 LYS A CA 1
ATOM 1626 C C . LYS A 1 201 ? 4.188 -4.731 -30.561 1.00 45.12 201 LYS A C 1
ATOM 1628 O O . LYS A 1 201 ? 4.122 -4.526 -29.355 1.00 45.12 201 LYS A O 1
ATOM 1633 N N . SER A 1 202 ? 4.694 -5.856 -31.061 1.00 50.66 202 SER A N 1
ATOM 1634 C CA . SER A 1 202 ? 5.270 -6.915 -30.224 1.00 50.66 202 SER A CA 1
ATOM 1635 C C . SER A 1 202 ? 6.300 -6.341 -29.244 1.00 50.66 202 SER A C 1
ATOM 1637 O O . SER A 1 202 ? 7.317 -5.772 -29.649 1.00 50.66 202 SER A O 1
ATOM 1639 N N . VAL A 1 203 ? 6.039 -6.485 -27.950 1.00 59.97 203 VAL A N 1
ATOM 1640 C CA . VAL A 1 203 ? 6.956 -6.049 -26.896 1.00 59.97 203 VAL A CA 1
ATOM 1641 C C . VAL A 1 203 ? 8.052 -7.097 -26.789 1.00 59.97 203 VAL A C 1
ATOM 1643 O O . VAL A 1 203 ? 7.761 -8.278 -26.607 1.00 59.97 203 VAL A O 1
ATOM 1646 N N . LYS A 1 204 ? 9.314 -6.684 -26.929 1.00 65.69 204 LYS A N 1
ATOM 1647 C CA . LYS A 1 204 ? 10.449 -7.583 -26.712 1.00 65.69 204 LYS A CA 1
ATOM 1648 C C . LYS A 1 204 ? 10.550 -7.862 -25.213 1.00 65.69 204 LYS A C 1
ATOM 1650 O O . LYS A 1 204 ? 10.821 -6.943 -24.444 1.00 65.69 204 LYS A O 1
ATOM 1655 N N . ARG A 1 205 ? 10.297 -9.111 -24.829 1.00 71.38 205 ARG A N 1
ATOM 1656 C CA . ARG A 1 205 ? 10.294 -9.581 -23.438 1.00 71.38 205 ARG A CA 1
ATOM 1657 C C . ARG A 1 205 ? 11.571 -10.350 -23.139 1.00 71.38 205 ARG A C 1
ATOM 1659 O O . ARG A 1 205 ? 12.110 -11.015 -24.026 1.00 71.38 205 ARG A O 1
ATOM 1666 N N . ASN A 1 206 ? 12.033 -10.253 -21.901 1.00 78.50 206 ASN A N 1
ATOM 1667 C CA . ASN A 1 206 ? 13.178 -11.013 -21.416 1.00 78.50 206 ASN A CA 1
ATOM 1668 C C . ASN A 1 206 ? 12.704 -12.161 -20.514 1.00 78.50 206 ASN A C 1
ATOM 1670 O O . ASN A 1 206 ? 11.555 -12.183 -20.075 1.00 78.50 206 ASN A O 1
ATOM 1674 N N . SER A 1 207 ? 13.586 -13.122 -20.237 1.00 83.94 207 SER A N 1
ATOM 1675 C CA . SER A 1 207 ? 13.319 -14.122 -19.200 1.00 83.94 207 SER A CA 1
ATOM 1676 C C . SER A 1 207 ? 13.343 -13.483 -17.806 1.00 83.94 207 SER A C 1
ATOM 1678 O O . SER A 1 207 ? 13.893 -12.389 -17.625 1.00 83.94 207 SER A O 1
ATOM 1680 N N . CYS A 1 208 ? 12.785 -14.175 -16.809 1.00 82.00 208 CYS A N 1
ATOM 1681 C CA . CYS A 1 208 ? 12.820 -13.717 -15.421 1.00 82.00 208 CYS A CA 1
ATOM 1682 C C . CYS A 1 208 ? 14.263 -13.490 -14.941 1.00 82.00 208 CYS A C 1
ATOM 1684 O O . CYS A 1 208 ? 14.569 -12.452 -14.361 1.00 82.00 208 CYS A O 1
ATOM 1686 N N . GLU A 1 209 ? 15.188 -14.387 -15.285 1.00 86.31 209 GLU A N 1
ATOM 1687 C CA . GLU A 1 209 ? 16.606 -14.288 -14.924 1.00 86.31 209 GLU A CA 1
ATOM 1688 C C . GLU A 1 209 ? 17.261 -13.049 -15.543 1.00 86.31 209 GLU A C 1
ATOM 1690 O O . GLU A 1 209 ? 18.010 -12.329 -14.881 1.00 86.31 209 GLU A O 1
ATOM 1695 N N . ALA A 1 210 ? 16.955 -12.763 -16.811 1.00 87.81 210 ALA A N 1
ATOM 1696 C CA . ALA A 1 210 ? 17.470 -11.587 -17.500 1.00 87.81 210 ALA A CA 1
ATOM 1697 C C . ALA A 1 210 ? 16.894 -10.280 -16.922 1.00 87.81 210 ALA A C 1
ATOM 1699 O O . ALA A 1 210 ? 17.616 -9.280 -16.806 1.00 87.81 210 ALA A O 1
ATOM 1700 N N . ASN A 1 211 ? 15.625 -10.286 -16.507 1.00 87.06 211 ASN A N 1
ATOM 1701 C CA . ASN A 1 211 ? 15.011 -9.162 -15.804 1.00 87.06 211 ASN A CA 1
ATOM 1702 C C . ASN A 1 211 ? 15.602 -8.975 -14.403 1.00 87.06 211 ASN A C 1
ATOM 1704 O O . ASN A 1 211 ? 15.975 -7.856 -14.062 1.00 87.06 211 ASN A O 1
ATOM 1708 N N . MET A 1 212 ? 15.820 -10.044 -13.635 1.00 88.38 212 MET A N 1
ATOM 1709 C CA . MET A 1 212 ? 16.490 -9.967 -12.333 1.00 88.38 212 MET A CA 1
ATOM 1710 C C . MET A 1 212 ? 17.929 -9.457 -12.452 1.00 88.38 212 MET A C 1
ATOM 1712 O O . MET A 1 212 ? 18.335 -8.581 -11.690 1.00 88.38 212 MET A O 1
ATOM 1716 N N . ALA A 1 213 ? 18.688 -9.913 -13.453 1.00 88.06 213 ALA A N 1
ATOM 1717 C CA . ALA A 1 213 ? 20.028 -9.393 -13.727 1.00 88.06 213 ALA A CA 1
ATOM 1718 C C . ALA A 1 213 ? 20.007 -7.901 -14.112 1.00 88.06 213 ALA A C 1
ATOM 1720 O O . ALA A 1 213 ? 20.911 -7.141 -13.758 1.00 88.06 213 ALA A O 1
ATOM 1721 N N . THR A 1 214 ? 18.975 -7.461 -14.834 1.00 87.31 214 THR A N 1
ATOM 1722 C CA . THR A 1 214 ? 18.771 -6.046 -15.173 1.00 87.31 214 THR A CA 1
ATOM 1723 C C . THR A 1 214 ? 18.418 -5.228 -13.934 1.00 87.31 214 THR A C 1
ATOM 1725 O O . THR A 1 214 ? 19.032 -4.188 -13.695 1.00 87.31 214 THR A O 1
ATOM 1728 N N . TRP A 1 215 ? 17.489 -5.718 -13.114 1.00 88.25 215 TRP A N 1
ATOM 1729 C CA . TRP A 1 215 ? 17.091 -5.103 -11.853 1.00 88.25 215 TRP A CA 1
ATOM 1730 C C . TRP A 1 215 ? 18.284 -4.954 -10.902 1.00 88.25 215 TRP A C 1
ATOM 1732 O O . TRP A 1 215 ? 18.507 -3.866 -10.373 1.00 88.25 215 TRP A O 1
ATOM 1742 N N . GLN A 1 216 ? 19.135 -5.977 -10.785 1.00 87.25 216 GLN A N 1
ATOM 1743 C CA . GLN A 1 216 ? 20.328 -5.944 -9.936 1.00 87.25 216 GLN A CA 1
ATOM 1744 C C . GLN A 1 216 ? 21.282 -4.793 -10.294 1.00 87.25 216 GLN A C 1
ATOM 1746 O O . GLN A 1 216 ? 21.799 -4.117 -9.405 1.00 87.25 216 GLN A O 1
ATOM 1751 N N . LYS A 1 217 ? 21.452 -4.478 -11.586 1.00 86.44 217 LYS A N 1
ATOM 1752 C CA . LYS A 1 217 ? 22.253 -3.315 -12.020 1.00 86.44 217 LYS A CA 1
ATOM 1753 C C . LYS A 1 217 ? 21.668 -1.993 -11.515 1.00 86.44 217 LYS A C 1
ATOM 1755 O O . LYS A 1 217 ? 22.412 -1.072 -11.174 1.00 86.44 217 LYS A O 1
ATOM 1760 N N . PHE A 1 218 ? 20.339 -1.882 -11.449 1.00 84.62 218 PHE A N 1
ATOM 1761 C CA . PHE A 1 218 ? 19.673 -0.718 -10.864 1.00 84.62 218 PHE A CA 1
ATOM 1762 C C . PHE A 1 218 ? 19.844 -0.656 -9.344 1.00 84.62 218 PHE A C 1
ATOM 1764 O O . PHE A 1 218 ? 20.046 0.440 -8.817 1.00 84.62 218 PHE A O 1
ATOM 1771 N N . VAL A 1 219 ? 19.831 -1.800 -8.653 1.00 83.06 219 VAL A N 1
ATOM 1772 C CA . VAL A 1 219 ? 20.136 -1.886 -7.214 1.00 83.06 219 VAL A CA 1
ATOM 1773 C C . VAL A 1 219 ? 21.561 -1.413 -6.927 1.00 83.06 219 VAL A C 1
ATOM 1775 O O . VAL A 1 219 ? 21.786 -0.562 -6.069 1.00 83.06 219 VAL A O 1
ATOM 1778 N N . GLU A 1 220 ? 22.545 -1.906 -7.674 1.00 82.62 220 GLU A N 1
ATOM 1779 C CA . GLU A 1 220 ? 23.944 -1.495 -7.519 1.00 82.62 220 GLU A CA 1
ATOM 1780 C C . GLU A 1 220 ? 24.133 0.003 -7.776 1.00 82.62 220 GLU A C 1
ATOM 1782 O O . GLU A 1 220 ? 24.864 0.684 -7.055 1.00 82.62 220 GLU A O 1
ATOM 1787 N N . ALA A 1 221 ? 23.450 0.543 -8.787 1.00 80.00 221 ALA A N 1
ATOM 1788 C CA . ALA A 1 221 ? 23.483 1.968 -9.082 1.00 80.00 221 ALA A CA 1
ATOM 1789 C C . ALA A 1 221 ? 22.805 2.813 -7.991 1.00 80.00 221 ALA A C 1
ATOM 1791 O O . ALA A 1 221 ? 23.280 3.912 -7.694 1.00 80.00 221 ALA A O 1
ATOM 1792 N N . SER A 1 222 ? 21.717 2.326 -7.386 1.00 75.94 222 SER A N 1
ATOM 1793 C CA . SER A 1 222 ? 20.989 3.051 -6.340 1.00 75.94 222 SER A CA 1
ATOM 1794 C C . SER A 1 222 ? 21.797 3.129 -5.040 1.00 75.94 222 SER A C 1
ATOM 1796 O O . SER A 1 222 ? 21.883 4.201 -4.439 1.00 75.94 222 SER A O 1
ATOM 1798 N N . ARG A 1 223 ? 22.501 2.046 -4.678 1.00 73.62 223 ARG A N 1
ATOM 1799 C CA . ARG A 1 223 ? 23.365 1.948 -3.486 1.00 73.62 223 ARG A CA 1
ATOM 1800 C C . ARG A 1 223 ? 24.571 2.889 -3.488 1.00 73.62 223 ARG A C 1
ATOM 1802 O O . ARG A 1 223 ? 25.122 3.157 -2.427 1.00 73.62 223 ARG A O 1
ATOM 1809 N N . LYS A 1 224 ? 24.959 3.447 -4.641 1.00 73.06 224 LYS A N 1
ATOM 1810 C CA . LYS A 1 224 ? 26.028 4.464 -4.727 1.00 73.06 224 LYS A CA 1
ATOM 1811 C C . LYS A 1 224 ? 25.635 5.807 -4.102 1.00 73.06 224 LYS A C 1
ATOM 1813 O O . LYS A 1 224 ? 26.494 6.665 -3.914 1.00 73.06 224 LYS A O 1
ATOM 1818 N N . LYS A 1 225 ? 24.350 6.024 -3.806 1.00 70.81 225 LYS A N 1
ATOM 1819 C CA . LYS A 1 225 ? 23.866 7.234 -3.136 1.00 70.81 225 LYS A CA 1
ATOM 1820 C C . LYS A 1 225 ? 23.919 7.054 -1.619 1.00 70.81 225 LYS A C 1
ATOM 1822 O O . LYS A 1 225 ? 23.458 6.044 -1.092 1.00 70.81 225 LYS A O 1
ATOM 1827 N N . SER A 1 226 ? 24.442 8.059 -0.918 1.00 75.56 226 SER A N 1
ATOM 1828 C CA . SER A 1 226 ? 24.400 8.108 0.548 1.00 75.56 226 SER A CA 1
ATOM 1829 C C . SER A 1 226 ? 22.967 8.315 1.034 1.00 75.56 226 SER A C 1
ATOM 1831 O O . SER A 1 226 ? 22.279 9.205 0.528 1.00 75.56 226 SER A O 1
ATOM 1833 N N . LYS A 1 227 ? 22.526 7.524 2.028 1.00 71.00 227 LYS A N 1
ATOM 1834 C CA . LYS A 1 227 ? 21.216 7.696 2.694 1.00 71.00 227 LYS A CA 1
ATOM 1835 C C . LYS A 1 227 ? 21.149 8.994 3.505 1.00 71.00 227 LYS A C 1
ATOM 1837 O O . LYS A 1 227 ? 20.085 9.403 3.958 1.00 71.00 227 LYS A O 1
ATOM 1842 N N . GLY A 1 228 ? 22.267 9.712 3.597 1.00 77.50 228 GLY A N 1
ATOM 1843 C CA . GLY A 1 228 ? 22.411 10.896 4.418 1.00 77.50 228 GLY A CA 1
ATOM 1844 C C . GLY A 1 228 ? 22.562 10.521 5.883 1.00 77.50 228 GLY A C 1
ATOM 1845 O O . GLY A 1 228 ? 22.813 9.368 6.233 1.00 77.50 228 GLY A O 1
ATOM 1846 N N . ARG A 1 229 ? 22.437 11.525 6.748 1.00 78.06 229 ARG A N 1
ATOM 1847 C CA . ARG A 1 229 ? 22.487 11.313 8.189 1.00 78.06 229 ARG A CA 1
ATOM 1848 C C . ARG A 1 229 ? 21.253 10.519 8.619 1.00 78.06 229 ARG A C 1
ATOM 1850 O O . ARG A 1 229 ? 20.126 10.893 8.293 1.00 78.06 229 ARG A O 1
ATOM 1857 N N . GLU A 1 230 ? 21.495 9.452 9.365 1.00 72.62 230 GLU A N 1
ATOM 1858 C CA . GLU A 1 230 ? 20.469 8.781 10.151 1.00 72.62 230 GLU A CA 1
ATOM 1859 C C . GLU A 1 230 ? 19.911 9.795 11.149 1.00 72.62 230 GLU A C 1
ATOM 1861 O O . GLU A 1 230 ? 20.650 10.386 11.945 1.00 72.62 230 GLU A O 1
ATOM 1866 N N . ILE A 1 231 ? 18.618 10.084 11.039 1.00 63.72 231 ILE A N 1
ATOM 1867 C CA . ILE A 1 231 ? 17.971 11.092 11.891 1.00 63.72 231 ILE A CA 1
ATOM 1868 C C . ILE A 1 231 ? 17.723 10.564 13.302 1.00 63.72 231 ILE A C 1
ATOM 1870 O O . ILE A 1 231 ? 17.299 11.321 14.168 1.00 63.72 231 ILE A O 1
ATOM 1874 N N . MET A 1 232 ? 18.070 9.302 13.547 1.00 50.91 232 MET A N 1
ATOM 1875 C CA . MET A 1 232 ? 17.874 8.630 14.809 1.00 50.91 232 MET A CA 1
ATOM 1876 C C . MET A 1 232 ? 19.154 7.863 15.204 1.00 50.91 232 MET A C 1
ATOM 1878 O O . MET A 1 232 ? 19.320 6.705 14.850 1.00 50.91 232 MET A O 1
ATOM 1882 N N . LYS A 1 233 ? 20.091 8.511 15.915 1.00 39.19 233 LYS A N 1
ATOM 1883 C CA . LYS A 1 233 ? 21.220 7.812 16.578 1.00 39.19 233 LYS A CA 1
ATOM 1884 C C . LYS A 1 233 ? 21.086 7.708 18.101 1.00 39.19 233 LYS A C 1
ATOM 1886 O O . LYS A 1 233 ? 21.687 6.819 18.676 1.00 39.19 233 LYS A O 1
ATOM 1891 N N . ASP A 1 234 ? 20.229 8.530 18.707 1.00 35.31 234 ASP A N 1
ATOM 1892 C CA . ASP A 1 234 ? 19.857 8.483 20.134 1.00 35.31 234 ASP A CA 1
ATOM 1893 C C . ASP A 1 234 ? 18.329 8.596 20.307 1.00 35.31 234 ASP A C 1
ATOM 1895 O O . ASP A 1 234 ? 17.813 9.091 21.305 1.00 35.31 234 ASP A O 1
ATOM 1899 N N . THR A 1 235 ? 17.573 8.256 19.261 1.00 31.02 235 THR A N 1
ATOM 1900 C CA . THR A 1 235 ? 16.117 8.474 19.215 1.00 31.02 235 THR A CA 1
ATOM 1901 C C . THR A 1 235 ? 15.455 7.528 18.213 1.00 31.02 235 THR A C 1
ATOM 1903 O O . THR A 1 235 ? 14.582 7.935 17.458 1.00 31.02 235 THR A O 1
ATOM 1906 N N . ILE A 1 236 ? 15.915 6.272 18.154 1.00 30.50 236 ILE A N 1
ATOM 1907 C CA . ILE A 1 236 ? 15.079 5.166 17.671 1.00 30.50 236 ILE A CA 1
ATOM 1908 C C . ILE A 1 236 ? 14.499 4.524 18.930 1.00 30.50 236 ILE A C 1
ATOM 1910 O O . ILE A 1 236 ? 15.067 3.581 19.467 1.00 30.50 236 ILE A O 1
ATOM 1914 N N . GLU A 1 237 ? 13.374 5.038 19.419 1.00 32.28 237 GLU A N 1
ATOM 1915 C CA . GLU A 1 237 ? 12.330 4.076 19.760 1.00 32.28 237 GLU A CA 1
ATOM 1916 C C . GLU A 1 237 ? 11.877 3.525 18.406 1.00 32.28 237 GLU A C 1
ATOM 1918 O O . GLU A 1 237 ? 11.593 4.298 17.488 1.00 32.28 237 GLU A O 1
ATOM 1923 N N . GLU A 1 238 ? 11.974 2.211 18.231 1.00 26.55 238 GLU A N 1
ATOM 1924 C CA . GLU A 1 238 ? 11.657 1.510 16.989 1.00 26.55 238 GLU A CA 1
ATOM 1925 C C . GLU A 1 238 ? 10.369 2.066 16.366 1.00 26.55 238 GLU A C 1
ATOM 1927 O O . GLU A 1 238 ? 9.293 1.965 16.953 1.00 26.55 238 GLU A O 1
ATOM 1932 N N . ILE A 1 239 ? 10.449 2.633 15.156 1.00 29.97 239 ILE A N 1
ATOM 1933 C CA . ILE A 1 239 ? 9.246 2.770 14.334 1.00 29.97 239 ILE A CA 1
ATOM 1934 C C . ILE A 1 239 ? 8.900 1.351 13.882 1.00 29.97 239 ILE A C 1
ATOM 1936 O O . ILE A 1 239 ? 9.439 0.834 12.901 1.00 29.97 239 ILE A O 1
ATOM 1940 N N . GLU A 1 240 ? 8.045 0.713 14.676 1.00 28.59 240 GLU A N 1
ATOM 1941 C CA . GLU A 1 240 ? 7.377 -0.542 14.372 1.00 28.59 240 GLU A CA 1
ATOM 1942 C C . GLU A 1 240 ? 6.686 -0.427 13.009 1.00 28.59 240 GLU A C 1
ATOM 1944 O O . GLU A 1 240 ? 5.892 0.483 12.754 1.00 28.59 240 GLU A O 1
ATOM 1949 N N . VAL A 1 241 ? 6.958 -1.398 12.132 1.00 24.36 241 VAL A N 1
ATOM 1950 C CA . VAL A 1 241 ? 6.013 -1.790 11.084 1.00 24.36 241 VAL A CA 1
ATOM 1951 C C . VAL A 1 241 ? 4.673 -1.949 11.784 1.00 24.36 241 VAL A C 1
ATOM 1953 O O . VAL A 1 241 ? 4.580 -2.768 12.700 1.00 24.36 241 VAL A O 1
ATOM 1956 N N . SER A 1 242 ? 3.656 -1.176 11.397 1.00 28.55 242 SER A N 1
ATOM 1957 C CA . SER A 1 242 ? 2.339 -1.324 11.999 1.00 28.55 242 SER A CA 1
ATOM 1958 C C . SER A 1 242 ? 1.732 -2.661 11.562 1.00 28.55 242 SER A C 1
ATOM 1960 O O . SER A 1 242 ? 0.917 -2.741 10.645 1.00 28.55 242 SER A O 1
ATOM 1962 N N . LYS A 1 243 ? 2.091 -3.710 12.303 1.00 30.86 243 LYS A N 1
ATOM 1963 C CA . LYS A 1 243 ? 1.094 -4.539 12.967 1.00 30.86 243 LYS A CA 1
ATOM 1964 C C . LYS A 1 243 ? 0.029 -3.617 13.594 1.00 30.86 243 LYS A C 1
ATOM 1966 O O . LYS A 1 243 ? 0.329 -2.449 13.863 1.00 30.86 243 LYS A O 1
ATOM 1971 N N . PRO A 1 244 ? -1.208 -4.096 13.792 1.00 24.53 244 PRO A N 1
ATOM 1972 C CA . PRO A 1 244 ? -2.223 -3.407 14.598 1.00 24.53 244 PRO A CA 1
ATOM 1973 C C . PRO A 1 244 ? -1.604 -2.495 15.655 1.00 24.53 244 PRO A C 1
ATOM 1975 O O . PRO A 1 244 ? -0.761 -2.998 16.383 1.00 24.53 244 PRO A O 1
ATOM 1978 N N . LYS A 1 245 ? -1.921 -1.191 15.717 1.00 27.19 245 LYS A N 1
ATOM 1979 C CA . LYS A 1 245 ? -1.297 -0.273 16.696 1.00 27.19 245 LYS A CA 1
ATOM 1980 C C . LYS A 1 245 ? -1.299 -0.920 18.092 1.00 27.19 245 LYS A C 1
ATOM 1982 O O . LYS A 1 245 ? -2.339 -0.965 18.740 1.00 27.19 245 LYS A O 1
ATOM 1987 N N . ILE A 1 246 ? -0.132 -1.384 18.538 1.00 31.36 246 ILE A N 1
ATOM 1988 C CA . ILE A 1 246 ? 0.106 -1.889 19.886 1.00 31.36 246 ILE A CA 1
ATOM 1989 C C . ILE A 1 246 ? 0.567 -0.686 20.712 1.00 31.36 246 ILE A C 1
ATOM 1991 O O . ILE A 1 246 ? 1.648 -0.141 20.499 1.00 31.36 246 ILE A O 1
ATOM 1995 N N . PHE A 1 247 ? -0.269 -0.206 21.630 1.00 29.62 247 PHE A N 1
ATOM 1996 C CA . PHE A 1 247 ? 0.076 0.881 22.547 1.00 29.62 247 PHE A CA 1
ATOM 1997 C C . PHE A 1 247 ? 1.106 0.394 23.581 1.00 29.62 247 PHE A C 1
ATOM 1999 O O . PHE A 1 247 ? 0.740 -0.033 24.670 1.00 29.62 247 PHE A O 1
ATOM 2006 N N . LYS A 1 248 ? 2.401 0.478 23.253 1.00 30.39 248 LYS A N 1
ATOM 2007 C CA . LYS A 1 248 ? 3.521 0.128 24.154 1.00 30.39 248 LYS A CA 1
ATOM 2008 C C . LYS A 1 248 ? 3.945 1.245 25.119 1.00 30.39 248 LYS A C 1
ATOM 2010 O O . LYS A 1 248 ? 4.925 1.097 25.841 1.00 30.39 248 LYS A O 1
ATOM 2015 N N . GLY A 1 249 ? 3.217 2.360 25.160 1.00 36.88 249 GLY A N 1
ATOM 2016 C CA . GLY A 1 249 ? 3.411 3.385 26.185 1.00 36.88 249 GLY A CA 1
ATOM 2017 C C . GLY A 1 249 ? 2.723 2.989 27.491 1.00 36.88 249 GLY A C 1
ATOM 2018 O O . GLY A 1 249 ? 1.616 2.445 27.479 1.00 36.88 249 GLY A O 1
ATOM 2019 N N . GLU A 1 250 ? 3.318 3.304 28.642 1.00 37.16 250 GLU A N 1
ATOM 2020 C CA . GLU A 1 250 ? 2.507 3.425 29.851 1.00 37.16 250 GLU A CA 1
ATOM 2021 C C . GLU A 1 250 ? 1.494 4.546 29.607 1.00 37.16 250 GLU A C 1
ATOM 2023 O O . GLU A 1 250 ? 1.852 5.716 29.512 1.00 37.16 250 GLU A O 1
ATOM 2028 N N . VAL A 1 251 ? 0.222 4.179 29.415 1.00 41.31 251 VAL A N 1
ATOM 2029 C CA . VAL A 1 251 ? -0.858 5.161 29.323 1.00 41.31 251 VAL A CA 1
ATOM 2030 C C . VAL A 1 251 ? -0.903 5.847 30.684 1.00 41.31 251 VAL A C 1
ATOM 2032 O O . VAL A 1 251 ? -1.314 5.226 31.669 1.00 41.31 251 VAL A O 1
ATOM 2035 N N . GLU A 1 252 ? -0.453 7.098 30.759 1.00 43.97 252 GLU A N 1
ATOM 2036 C CA . GLU A 1 252 ? -0.636 7.900 31.963 1.00 43.97 252 GLU A CA 1
ATOM 2037 C C . GLU A 1 252 ? -2.123 7.910 32.323 1.00 43.97 252 GLU A C 1
ATOM 2039 O O . GLU A 1 252 ? -2.994 8.002 31.450 1.00 43.97 252 GLU A O 1
ATOM 2044 N N . ALA A 1 253 ? -2.425 7.771 33.615 1.00 49.50 253 ALA A N 1
ATOM 2045 C CA . ALA A 1 253 ? -3.796 7.752 34.093 1.00 49.50 253 ALA A CA 1
ATOM 2046 C C . ALA A 1 253 ? -4.513 9.027 33.626 1.00 49.50 253 ALA A C 1
ATOM 2048 O O . ALA A 1 253 ? -4.244 10.130 34.109 1.00 49.50 253 ALA A O 1
ATOM 2049 N N . ILE A 1 254 ? -5.432 8.876 32.671 1.00 52.78 254 ILE A N 1
ATOM 2050 C CA . ILE A 1 254 ? -6.239 9.992 32.189 1.00 52.78 254 ILE A CA 1
ATOM 2051 C C . ILE A 1 254 ? -7.032 10.521 33.387 1.00 52.78 254 ILE A C 1
ATOM 2053 O O . ILE A 1 254 ? -7.736 9.756 34.053 1.00 52.78 254 ILE A O 1
ATOM 2057 N N . LYS A 1 255 ? -6.940 11.831 33.656 1.00 55.84 255 LYS A N 1
ATOM 2058 C CA . LYS A 1 255 ? -7.786 12.534 34.634 1.00 55.84 255 LYS A CA 1
ATOM 2059 C C . LYS A 1 255 ? -9.214 12.649 34.092 1.00 55.84 255 LYS A C 1
ATOM 2061 O O . LYS A 1 255 ? -9.665 13.725 33.722 1.00 55.84 255 LYS A O 1
ATOM 2066 N N . MET A 1 256 ? -9.892 11.514 33.983 1.00 63.06 256 MET A N 1
ATOM 2067 C CA . MET A 1 256 ? -11.265 11.382 33.513 1.00 63.06 256 MET A C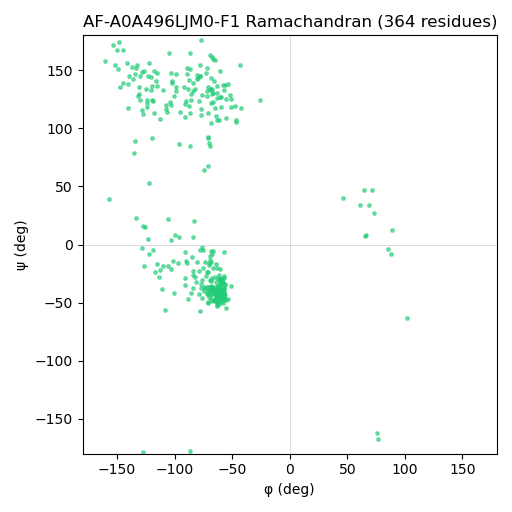A 1
ATOM 2068 C C . MET A 1 256 ? -12.004 10.407 34.428 1.00 63.06 256 MET A C 1
ATOM 2070 O O . MET A 1 256 ? -11.436 9.412 34.886 1.00 63.06 256 MET A O 1
ATOM 2074 N N . GLU A 1 257 ? -13.277 10.692 34.691 1.00 73.56 257 GLU A N 1
ATOM 2075 C CA . GLU A 1 257 ? -14.138 9.821 35.488 1.00 73.56 257 GLU A CA 1
ATOM 2076 C C . GLU A 1 257 ? -14.226 8.422 34.865 1.00 73.56 257 GLU A C 1
ATOM 2078 O O . GLU A 1 257 ? -14.389 8.271 33.650 1.00 73.56 257 GLU A O 1
ATOM 2083 N N . ALA A 1 258 ? -14.150 7.372 35.692 1.00 68.88 258 ALA A N 1
ATOM 2084 C CA . ALA A 1 258 ? -14.046 5.988 35.212 1.00 68.88 258 ALA A CA 1
ATOM 2085 C C . ALA A 1 258 ? -15.199 5.605 34.266 1.00 68.88 258 ALA A C 1
ATOM 2087 O O . ALA A 1 258 ? -15.012 4.870 33.297 1.00 68.88 258 ALA A O 1
ATOM 2088 N N . LYS A 1 259 ? -16.398 6.142 34.513 1.00 75.06 259 LYS A N 1
ATOM 2089 C CA . LYS A 1 259 ? -17.578 5.929 33.666 1.00 75.06 259 LYS A CA 1
ATOM 2090 C C . LYS A 1 259 ? -17.409 6.521 32.261 1.00 75.06 259 LYS A C 1
ATOM 2092 O O . LYS A 1 259 ? -17.795 5.884 31.284 1.00 75.06 259 LYS A O 1
ATOM 2097 N N . GLU A 1 260 ? -16.840 7.717 32.158 1.00 69.69 260 GLU A N 1
ATOM 2098 C CA . GLU A 1 260 ? -16.621 8.427 30.892 1.00 69.69 260 GLU A CA 1
ATOM 2099 C C . GLU A 1 260 ? -15.460 7.810 30.097 1.00 69.69 260 GLU A C 1
ATOM 2101 O O . GLU A 1 260 ? -15.558 7.614 28.880 1.00 69.69 260 GLU A O 1
ATOM 2106 N N . PHE A 1 261 ? -14.423 7.365 30.813 1.00 69.12 261 PHE A N 1
ATOM 2107 C CA . PHE A 1 261 ? -13.329 6.568 30.264 1.00 69.12 261 PHE A CA 1
ATOM 2108 C C . PHE A 1 261 ? -13.837 5.301 29.567 1.00 69.12 261 PHE A C 1
ATOM 2110 O O . PHE A 1 261 ? -13.586 5.087 28.377 1.00 69.12 261 PHE A O 1
ATOM 2117 N N . TRP A 1 262 ? -14.625 4.489 30.274 1.00 77.56 262 TRP A N 1
ATOM 2118 C CA . TRP A 1 262 ? -15.116 3.226 29.727 1.00 77.56 262 TRP A CA 1
ATOM 2119 C C . TRP A 1 262 ? -16.149 3.409 28.604 1.00 77.56 262 TRP A C 1
ATOM 2121 O O . TRP A 1 262 ? -16.170 2.610 27.669 1.00 77.56 262 TRP A O 1
ATOM 2131 N N . ALA A 1 263 ? -16.953 4.477 28.625 1.00 75.06 263 ALA A N 1
ATOM 2132 C CA . ALA A 1 263 ? -17.894 4.777 27.541 1.00 75.06 263 ALA A CA 1
ATOM 2133 C C . ALA A 1 263 ? -17.184 5.134 26.221 1.00 75.06 263 ALA A C 1
ATOM 2135 O O . ALA A 1 263 ? -17.601 4.699 25.143 1.00 75.06 263 ALA A O 1
ATOM 2136 N N . THR A 1 264 ? -16.092 5.900 26.296 1.00 65.19 264 THR A N 1
ATOM 2137 C CA . THR A 1 264 ? -15.243 6.225 25.135 1.00 65.19 264 THR A CA 1
ATOM 2138 C C . THR A 1 264 ? -14.622 4.960 24.553 1.00 65.19 264 THR A C 1
ATOM 2140 O O . THR A 1 264 ? -14.631 4.737 23.340 1.00 65.19 264 THR A O 1
ATOM 2143 N N . TYR A 1 265 ? -14.159 4.085 25.439 1.00 65.94 265 TYR A N 1
ATOM 2144 C CA . TYR A 1 265 ? -13.540 2.829 25.072 1.00 65.94 265 TYR A CA 1
ATOM 2145 C C . TYR A 1 265 ? -14.496 1.869 24.344 1.00 65.94 265 TYR A C 1
ATOM 2147 O O . TYR A 1 265 ? -14.183 1.369 23.263 1.00 65.94 265 TYR A O 1
ATOM 2155 N N . GLN A 1 266 ? -15.703 1.683 24.878 1.00 73.44 266 GLN A N 1
ATOM 2156 C CA . GLN A 1 266 ? -16.739 0.847 24.264 1.00 73.44 266 GLN A CA 1
ATOM 2157 C C . GLN A 1 266 ? -17.103 1.316 22.845 1.00 73.44 266 GLN A C 1
ATOM 2159 O O . GLN A 1 266 ? -17.300 0.492 21.951 1.00 73.44 266 GLN A O 1
ATOM 2164 N N . LYS A 1 267 ? -17.155 2.636 22.605 1.00 68.81 267 LYS A N 1
ATOM 2165 C CA . LYS A 1 267 ? -17.389 3.192 21.259 1.00 68.81 267 LYS A CA 1
ATOM 2166 C C . LYS A 1 267 ? -16.260 2.838 20.289 1.00 68.81 267 LYS A C 1
ATOM 2168 O O . LYS A 1 267 ? -16.539 2.453 19.154 1.00 68.81 267 LYS A O 1
ATOM 2173 N N . LYS A 1 268 ? -15.003 2.935 20.735 1.00 59.50 268 LYS A N 1
ATOM 2174 C CA . LYS A 1 268 ? -13.824 2.589 19.927 1.00 59.50 268 LYS A CA 1
ATOM 2175 C C . LYS A 1 268 ? -13.804 1.097 19.585 1.00 59.50 268 LYS A C 1
ATOM 2177 O O . LYS A 1 268 ? -13.678 0.762 18.411 1.00 59.50 268 LYS A O 1
ATOM 2182 N N . ALA A 1 269 ? -14.020 0.223 20.570 1.00 59.97 269 ALA A N 1
ATOM 2183 C CA . ALA A 1 269 ? -14.076 -1.227 20.370 1.00 59.97 269 ALA A CA 1
ATOM 2184 C C . ALA A 1 269 ? -15.146 -1.635 19.342 1.00 59.97 269 ALA A C 1
ATOM 2186 O O . ALA A 1 269 ? -14.860 -2.383 18.411 1.00 59.97 269 ALA A O 1
ATOM 2187 N N . LYS A 1 270 ? -16.351 -1.058 19.434 1.00 65.38 270 LYS A N 1
ATOM 2188 C CA . LYS A 1 270 ? -17.421 -1.291 18.450 1.00 65.38 270 LYS A CA 1
ATOM 2189 C C . LYS A 1 270 ? -17.068 -0.808 17.048 1.00 65.38 270 LYS A C 1
ATOM 2191 O O . LYS A 1 270 ? -17.420 -1.459 16.071 1.00 65.38 270 LYS A O 1
ATOM 2196 N N . SER A 1 271 ? -16.378 0.324 16.925 1.00 54.06 271 SER A N 1
ATOM 2197 C CA . SER A 1 271 ? -15.946 0.825 15.617 1.00 54.06 271 SER A CA 1
ATOM 2198 C C . SER A 1 271 ? -14.903 -0.085 14.965 1.00 54.06 271 SER A C 1
ATOM 2200 O O . SER A 1 271 ? -14.975 -0.305 13.758 1.00 54.06 271 SER A O 1
ATOM 2202 N N . VAL A 1 272 ? -13.955 -0.614 15.748 1.00 52.16 272 VAL A N 1
ATOM 2203 C CA . VAL A 1 272 ? -12.938 -1.566 15.267 1.00 52.16 272 VAL A CA 1
ATOM 2204 C C . VAL A 1 272 ? -13.614 -2.853 14.797 1.00 52.16 272 VAL A C 1
ATOM 2206 O O . VAL A 1 272 ? -13.460 -3.228 13.638 1.00 52.16 272 VAL A O 1
ATOM 2209 N N . ALA A 1 273 ? -14.465 -3.453 15.632 1.00 58.41 273 ALA A N 1
ATOM 2210 C CA . ALA A 1 273 ? -15.173 -4.683 15.290 1.00 58.41 273 ALA A CA 1
ATOM 2211 C C . ALA A 1 273 ? -16.102 -4.526 14.069 1.00 58.41 273 ALA A C 1
ATOM 2213 O O . ALA A 1 273 ? -16.116 -5.375 13.179 1.00 58.41 273 ALA A O 1
ATOM 2214 N N . LYS A 1 274 ? -16.810 -3.393 13.955 1.00 56.62 274 LYS A N 1
ATOM 2215 C CA . LYS A 1 274 ? -17.653 -3.085 12.789 1.00 56.62 274 LYS A CA 1
ATOM 2216 C C . LYS A 1 274 ? -16.846 -2.949 11.498 1.00 56.62 274 LYS A C 1
ATOM 2218 O O . LYS A 1 274 ? -17.371 -3.235 10.427 1.00 56.62 274 LYS A O 1
ATOM 2223 N N . ASN A 1 275 ? -15.603 -2.478 11.569 1.00 49.59 275 ASN A N 1
ATOM 2224 C CA . ASN A 1 275 ? -14.736 -2.402 10.398 1.00 49.59 275 ASN A CA 1
ATOM 2225 C C . ASN A 1 275 ? -14.167 -3.775 10.024 1.00 49.59 275 ASN A C 1
ATOM 2227 O O . ASN A 1 275 ? -14.141 -4.084 8.839 1.00 49.59 275 ASN A O 1
ATOM 2231 N N . LEU A 1 276 ? -13.820 -4.614 11.005 1.00 49.03 276 LEU A N 1
ATOM 2232 C CA . LEU A 1 276 ? -13.391 -6.000 10.773 1.00 49.03 276 LEU A CA 1
ATOM 2233 C C . LEU A 1 276 ? -14.505 -6.851 10.135 1.00 49.03 276 LEU A C 1
ATOM 2235 O O . LEU A 1 276 ? -14.246 -7.624 9.220 1.00 49.03 276 LEU A O 1
ATOM 2239 N N . LEU A 1 277 ? -15.762 -6.645 10.539 1.00 52.72 277 LEU A N 1
ATOM 2240 C CA . LEU A 1 277 ? -16.928 -7.320 9.954 1.00 52.72 277 LEU A CA 1
ATOM 2241 C C . LEU A 1 277 ? -17.200 -6.960 8.488 1.00 52.72 277 LEU A C 1
ATOM 2243 O O . LEU A 1 277 ? -17.780 -7.757 7.760 1.00 52.72 277 LEU A O 1
ATOM 2247 N N . LYS A 1 278 ? -16.816 -5.762 8.032 1.00 45.50 278 LYS A N 1
ATOM 2248 C CA . LYS A 1 278 ? -17.055 -5.339 6.637 1.00 45.50 278 LYS A CA 1
ATOM 2249 C C . LYS A 1 278 ? -16.190 -6.089 5.628 1.00 45.50 278 LYS A C 1
ATOM 2251 O O . LYS A 1 278 ? -16.469 -6.024 4.437 1.00 45.50 278 LYS A O 1
ATOM 2256 N N . VAL A 1 279 ? -15.145 -6.759 6.103 1.00 38.75 279 VAL A N 1
ATOM 2257 C CA . VAL A 1 279 ? -14.192 -7.528 5.295 1.00 38.75 279 VAL A CA 1
ATOM 2258 C C . VAL A 1 279 ? -14.507 -9.028 5.336 1.00 38.75 279 VAL A C 1
ATOM 2260 O O . VAL A 1 279 ? -13.726 -9.837 4.851 1.00 38.75 279 VAL A O 1
ATOM 2263 N N . TYR A 1 280 ? -15.645 -9.405 5.929 1.00 42.78 280 TYR A N 1
ATOM 2264 C CA . TYR A 1 280 ? -15.949 -10.772 6.325 1.00 42.78 280 TYR A CA 1
ATOM 2265 C C . TYR A 1 280 ? -17.262 -11.268 5.701 1.00 42.78 280 TYR A C 1
ATOM 2267 O O . TYR A 1 280 ? -18.320 -10.675 5.910 1.00 42.78 280 TYR A O 1
ATOM 2275 N N . ASN A 1 281 ? -17.189 -12.363 4.936 1.00 47.12 281 ASN A N 1
ATOM 2276 C CA . ASN A 1 281 ? -18.341 -13.044 4.336 1.00 47.12 281 ASN A CA 1
ATOM 2277 C C . ASN A 1 281 ? -18.211 -14.571 4.513 1.00 47.12 281 ASN A C 1
ATOM 2279 O O . ASN A 1 281 ? -17.770 -15.249 3.585 1.00 47.12 281 ASN A O 1
ATOM 2283 N N . PRO A 1 282 ? -18.528 -15.104 5.704 1.00 50.72 282 PRO A N 1
ATOM 2284 C CA . PRO A 1 282 ? -18.215 -16.488 6.046 1.00 50.72 282 PRO A CA 1
ATOM 2285 C C . PRO A 1 282 ? -19.146 -17.526 5.446 1.00 50.72 282 PRO A C 1
ATOM 2287 O O . PRO A 1 282 ? -20.370 -17.347 5.417 1.00 50.72 282 PRO A O 1
ATOM 2290 N N . ASP A 1 283 ? -18.570 -18.676 5.111 1.00 52.00 283 ASP A N 1
ATOM 2291 C CA . ASP A 1 283 ? -19.319 -19.893 4.812 1.00 52.00 283 ASP A CA 1
ATOM 2292 C C . ASP A 1 283 ? -19.646 -20.715 6.089 1.00 52.00 283 ASP A C 1
ATOM 2294 O O . ASP A 1 283 ? -19.392 -20.304 7.227 1.00 52.00 283 ASP A O 1
ATOM 2298 N N . GLU A 1 284 ? -20.286 -21.884 5.945 1.00 49.62 284 GLU A N 1
ATOM 2299 C CA . GLU A 1 284 ? -20.604 -22.752 7.097 1.00 49.62 284 GLU A CA 1
ATOM 2300 C C . GLU A 1 284 ? -19.371 -23.354 7.797 1.00 49.62 284 GLU A C 1
ATOM 2302 O O . GLU A 1 284 ? -19.463 -23.797 8.948 1.00 49.62 284 GLU A O 1
ATOM 2307 N N . THR A 1 285 ? -18.228 -23.400 7.119 1.00 48.81 285 THR A N 1
ATOM 2308 C CA . THR A 1 285 ? -16.963 -23.912 7.650 1.00 48.81 285 THR A CA 1
ATOM 2309 C C . THR A 1 285 ? -16.315 -22.868 8.552 1.00 48.81 285 THR A C 1
ATOM 2311 O O . THR A 1 285 ? -15.906 -23.205 9.667 1.00 48.81 285 THR A O 1
ATOM 2314 N N . ASP A 1 286 ? -16.330 -21.602 8.136 1.00 54.75 286 ASP A N 1
ATOM 2315 C CA . ASP A 1 286 ? -15.850 -20.466 8.930 1.00 54.75 286 ASP A CA 1
ATOM 2316 C C . ASP A 1 286 ? -16.612 -20.344 10.253 1.00 54.75 286 ASP A C 1
ATOM 2318 O O . ASP A 1 286 ? -16.008 -20.233 11.317 1.00 54.75 286 ASP A O 1
ATOM 2322 N N . LYS A 1 287 ? -17.937 -20.533 10.234 1.00 59.66 287 LYS A N 1
ATOM 2323 C CA . LYS A 1 287 ? -18.761 -20.533 11.460 1.00 59.66 287 LYS A CA 1
ATOM 2324 C C . LYS A 1 287 ? -18.389 -21.646 12.448 1.00 59.66 287 LYS A C 1
ATOM 2326 O O . LYS A 1 287 ? -18.544 -21.491 13.661 1.00 59.66 287 LYS A O 1
ATOM 2331 N N . LYS A 1 288 ? -17.893 -22.791 11.961 1.00 60.56 288 LYS A N 1
ATOM 2332 C CA . LYS A 1 288 ? -17.392 -23.885 12.819 1.00 60.56 288 LYS A CA 1
ATOM 2333 C C . LYS A 1 288 ? -16.012 -23.570 13.393 1.00 60.56 288 LYS A C 1
ATOM 2335 O O . LYS A 1 288 ? -15.697 -24.037 14.488 1.00 60.56 288 LYS A O 1
ATOM 2340 N 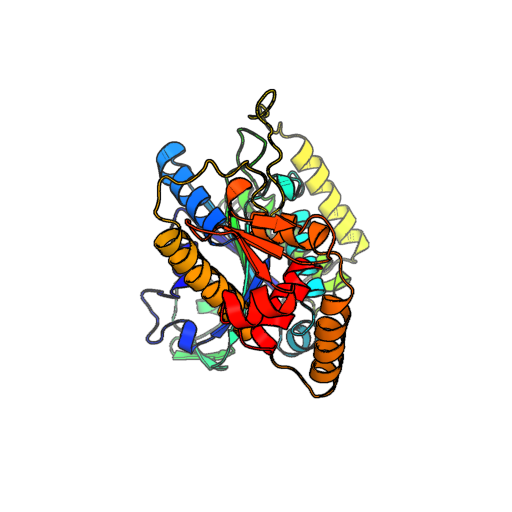N . ILE A 1 289 ? -15.197 -22.804 12.672 1.00 54.75 289 ILE A N 1
ATOM 2341 C CA . ILE A 1 289 ? -13.897 -22.307 13.135 1.00 54.75 289 ILE A CA 1
ATOM 2342 C C . ILE A 1 289 ? -14.102 -21.210 14.191 1.00 54.75 289 ILE A C 1
ATOM 2344 O O . ILE A 1 289 ? -13.497 -21.280 15.260 1.00 54.75 289 ILE A O 1
ATOM 2348 N N . ASP A 1 290 ? -15.047 -20.296 13.982 1.00 59.31 290 ASP A N 1
ATOM 2349 C CA . ASP A 1 290 ? -15.435 -19.261 14.947 1.00 59.31 290 ASP A CA 1
ATOM 2350 C C . ASP A 1 290 ? -15.855 -19.852 16.301 1.00 59.31 290 ASP A C 1
ATOM 2352 O O . ASP A 1 290 ? -15.423 -19.404 17.368 1.00 59.31 290 ASP A O 1
ATOM 2356 N N . ALA A 1 291 ? -16.646 -20.930 16.274 1.00 64.56 291 ALA A N 1
ATOM 2357 C CA . ALA A 1 291 ? -17.040 -21.654 17.480 1.00 64.56 291 ALA A CA 1
ATOM 2358 C C . ALA A 1 291 ? -15.830 -22.231 18.243 1.00 64.56 291 ALA A C 1
ATOM 2360 O O . ALA A 1 291 ? -15.846 -22.284 19.477 1.00 64.56 291 ALA A O 1
ATOM 2361 N N . LYS A 1 292 ? -14.761 -22.622 17.533 1.00 63.88 292 LYS A N 1
ATOM 2362 C CA . LYS A 1 292 ? -13.503 -23.080 18.144 1.00 63.88 292 LYS A CA 1
ATOM 2363 C C . LYS A 1 292 ? -12.705 -21.925 18.745 1.00 63.88 292 LYS A C 1
ATOM 2365 O O . LYS A 1 292 ? -12.164 -22.107 19.831 1.00 63.88 292 LYS A O 1
ATOM 2370 N N . TYR A 1 293 ? -12.683 -20.744 18.124 1.00 59.31 293 TYR A N 1
ATOM 2371 C CA . TYR A 1 293 ? -12.055 -19.551 18.710 1.00 59.31 293 TYR A CA 1
ATOM 2372 C C . TYR A 1 293 ? -12.749 -19.113 20.009 1.00 59.31 293 TYR A C 1
ATOM 2374 O O . TYR A 1 293 ? -12.082 -18.809 21.000 1.00 59.31 293 TYR A O 1
ATOM 2382 N N . ILE A 1 294 ? -14.085 -19.174 20.066 1.00 63.88 294 ILE A N 1
ATOM 2383 C CA . ILE A 1 294 ? -14.839 -18.907 21.306 1.00 63.88 294 ILE A CA 1
ATOM 2384 C C . ILE A 1 294 ? -14.621 -19.984 22.374 1.00 63.88 294 ILE A C 1
ATOM 2386 O O . ILE A 1 294 ? -14.659 -19.686 23.570 1.00 63.88 294 ILE A O 1
ATOM 2390 N N . ALA A 1 295 ? -14.394 -21.237 21.983 1.00 67.19 295 ALA A N 1
ATOM 2391 C CA . ALA A 1 295 ? -14.015 -22.276 22.934 1.00 67.19 295 ALA A CA 1
ATOM 2392 C C . ALA A 1 295 ? -12.590 -22.046 23.470 1.00 67.19 295 ALA A C 1
ATOM 2394 O O . ALA A 1 295 ? -12.390 -22.080 24.682 1.00 67.19 295 ALA A O 1
ATOM 2395 N N . ALA A 1 296 ? -11.634 -21.723 22.594 1.00 63.03 296 ALA A N 1
ATOM 2396 C CA . ALA A 1 296 ? -10.242 -21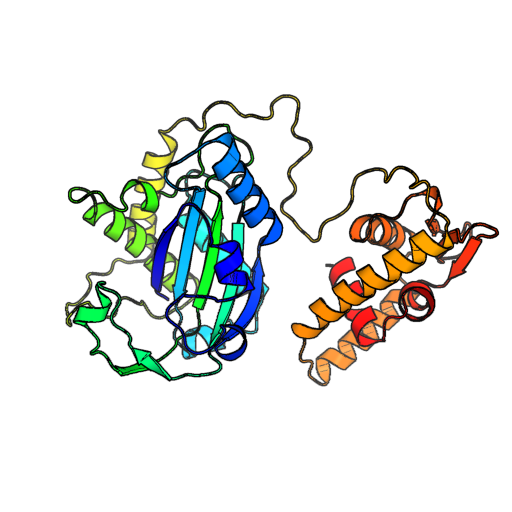.446 22.949 1.00 63.03 296 ALA A CA 1
ATOM 2397 C C . ALA A 1 296 ? -10.103 -20.250 23.906 1.00 63.03 296 ALA A C 1
ATOM 2399 O O . ALA A 1 296 ? -9.304 -20.286 24.836 1.00 63.03 296 ALA A O 1
ATOM 2400 N N . LEU A 1 297 ? -10.949 -19.231 23.751 1.00 62.03 297 LEU A N 1
ATOM 2401 C CA . LEU A 1 297 ? -11.090 -18.097 24.671 1.00 62.03 297 LEU A CA 1
ATOM 2402 C C . LEU A 1 297 ? -11.286 -18.473 26.142 1.00 62.03 297 LEU A C 1
ATOM 2404 O O . LEU A 1 297 ? -10.867 -17.726 27.023 1.00 62.03 297 LEU A O 1
ATOM 2408 N N . LYS A 1 298 ? -12.008 -19.565 26.412 1.00 67.12 298 LYS A N 1
ATOM 2409 C CA . LYS A 1 298 ? -12.300 -19.995 27.787 1.00 67.12 298 LYS A CA 1
ATOM 2410 C C . LYS A 1 298 ? -11.062 -20.579 28.464 1.00 67.12 298 LYS A C 1
ATOM 2412 O O . LYS A 1 298 ? -10.945 -20.485 29.681 1.00 67.12 298 LYS A O 1
ATOM 2417 N N . GLU A 1 299 ? -10.156 -21.125 27.660 1.00 68.31 299 GLU A N 1
ATOM 2418 C CA . GLU A 1 299 ? -8.922 -21.784 28.088 1.00 68.31 299 GLU A CA 1
ATOM 2419 C C . GLU A 1 299 ? -7.702 -20.847 28.033 1.00 68.31 299 GLU A C 1
ATOM 2421 O O . GLU A 1 299 ? -6.669 -21.131 28.633 1.00 68.31 299 GLU A O 1
ATOM 2426 N N . LEU A 1 300 ? -7.808 -19.718 27.325 1.00 67.06 300 LEU A N 1
ATOM 2427 C CA . LEU A 1 300 ? -6.716 -18.770 27.133 1.00 67.06 300 LEU A CA 1
ATOM 2428 C C . LEU A 1 300 ? -6.395 -18.001 28.422 1.00 67.06 300 LEU A C 1
ATOM 2430 O O . LEU A 1 300 ? -7.294 -17.501 29.100 1.00 67.06 300 LEU A O 1
ATOM 2434 N N . ASP A 1 301 ? -5.109 -17.859 28.752 1.00 74.00 301 ASP A N 1
ATOM 2435 C CA . ASP A 1 301 ? -4.688 -17.104 29.932 1.00 74.00 301 ASP A CA 1
ATOM 2436 C C . ASP A 1 301 ? -5.001 -15.601 29.771 1.00 74.00 301 ASP A C 1
ATOM 2438 O O . ASP A 1 301 ? -4.535 -14.925 28.850 1.00 74.00 301 ASP A O 1
ATOM 2442 N N . ALA A 1 302 ? -5.779 -15.064 30.710 1.00 76.19 302 ALA A N 1
ATOM 2443 C CA . ALA A 1 302 ? -6.192 -13.673 30.772 1.00 76.19 302 ALA A CA 1
ATOM 2444 C C . ALA A 1 302 ? -5.010 -12.696 30.810 1.00 76.19 302 ALA A C 1
ATOM 2446 O O . ALA A 1 302 ? -5.158 -11.592 30.299 1.00 76.19 302 ALA A O 1
ATOM 2447 N N . SER A 1 303 ? -3.848 -13.078 31.354 1.00 71.62 303 SER A N 1
ATOM 2448 C CA . SER A 1 303 ? -2.634 -12.248 31.354 1.00 71.62 303 SER A CA 1
ATOM 2449 C C . SER A 1 303 ? -2.209 -11.879 29.935 1.00 71.62 303 SER A C 1
ATOM 2451 O O . SER A 1 303 ? -1.958 -10.710 29.665 1.00 71.62 303 SER A O 1
ATOM 2453 N N . VAL A 1 304 ? -2.191 -12.861 29.027 1.00 67.06 304 VAL A N 1
ATOM 2454 C CA . VAL A 1 304 ? -1.786 -12.675 27.622 1.00 67.06 304 VAL A CA 1
ATOM 2455 C C . VAL A 1 304 ? -2.722 -11.684 26.931 1.00 67.06 304 VAL A C 1
ATOM 2457 O O . VAL A 1 304 ? -2.299 -10.810 26.181 1.00 67.06 304 VAL A O 1
ATOM 2460 N N . MET A 1 305 ? -4.011 -11.785 27.244 1.00 68.81 305 MET A N 1
ATOM 2461 C CA . MET A 1 305 ? -5.042 -10.936 26.663 1.00 68.81 305 MET A CA 1
ATOM 2462 C C . MET A 1 305 ? -5.085 -9.538 27.266 1.00 68.81 305 MET A C 1
ATOM 2464 O O . MET A 1 305 ? -5.407 -8.593 26.558 1.00 68.81 305 MET A O 1
ATOM 2468 N N . ILE A 1 306 ? -4.794 -9.376 28.558 1.00 74.50 306 ILE A N 1
ATOM 2469 C CA . ILE A 1 306 ? -4.844 -8.072 29.228 1.00 74.50 306 ILE A CA 1
ATOM 2470 C C . ILE A 1 306 ? -3.830 -7.116 28.618 1.00 74.50 306 ILE A C 1
ATOM 2472 O O . ILE A 1 306 ? -4.187 -5.968 28.363 1.00 74.50 306 ILE A O 1
ATOM 2476 N N . ASP A 1 307 ? -2.605 -7.571 28.366 1.00 68.06 307 ASP A N 1
ATOM 2477 C CA . ASP A 1 307 ? -1.585 -6.717 27.761 1.00 68.06 307 ASP A CA 1
ATOM 2478 C C . ASP A 1 307 ? -1.997 -6.307 26.349 1.00 68.06 307 ASP A C 1
ATOM 2480 O O . ASP A 1 307 ? -2.057 -5.113 26.061 1.00 68.06 307 ASP A O 1
ATOM 2484 N N . HIS A 1 308 ? -2.480 -7.253 25.543 1.00 63.22 308 HIS A N 1
ATOM 2485 C CA . HIS A 1 308 ? -2.954 -6.943 24.200 1.00 63.22 308 HIS A CA 1
ATOM 2486 C C . HIS A 1 308 ? -4.188 -6.022 24.193 1.00 63.22 308 HIS A C 1
ATOM 2488 O O . HIS A 1 308 ? -4.282 -5.094 23.397 1.00 63.22 308 HIS A O 1
ATOM 2494 N N . ILE A 1 309 ? -5.147 -6.216 25.102 1.00 69.44 309 ILE A N 1
ATOM 2495 C CA . ILE A 1 309 ? -6.325 -5.345 25.244 1.00 69.44 309 ILE A CA 1
ATOM 2496 C C . ILE A 1 309 ? -5.895 -3.936 25.671 1.00 69.44 309 ILE A C 1
ATOM 2498 O O . ILE A 1 309 ? -6.396 -2.940 25.150 1.00 69.44 309 ILE A O 1
ATOM 2502 N N . ARG A 1 310 ? -4.960 -3.822 26.616 1.00 72.75 310 ARG A N 1
ATOM 2503 C CA . ARG A 1 310 ? -4.418 -2.523 27.027 1.00 72.75 310 ARG A CA 1
ATOM 2504 C C . ARG A 1 310 ? -3.738 -1.823 25.864 1.00 72.75 310 ARG A C 1
ATOM 2506 O O . ARG A 1 310 ? -3.938 -0.624 25.690 1.00 72.75 310 ARG A O 1
ATOM 2513 N N . GLU A 1 311 ? -3.008 -2.582 25.063 1.00 62.28 311 GLU A N 1
ATOM 2514 C CA . GLU A 1 311 ? -2.262 -2.105 23.911 1.00 62.28 311 GLU A CA 1
ATOM 2515 C C . GLU A 1 311 ? -3.168 -1.685 22.748 1.00 62.28 311 GLU A C 1
ATOM 2517 O O . GLU A 1 311 ? -3.065 -0.570 22.254 1.00 62.28 311 GLU A O 1
ATOM 2522 N N . GLN A 1 312 ? -4.119 -2.511 22.328 1.00 58.50 312 GLN A N 1
ATOM 2523 C CA . GLN A 1 312 ? -5.013 -2.182 21.207 1.00 58.50 312 GLN A CA 1
ATOM 2524 C C . GLN A 1 312 ? -5.820 -0.909 21.449 1.00 58.50 312 GLN A C 1
ATOM 2526 O O . GLN A 1 312 ? -6.218 -0.167 20.540 1.00 58.50 312 GLN A O 1
ATOM 2531 N N . PHE A 1 313 ? -6.088 -0.645 22.719 1.00 58.69 313 PHE A N 1
ATOM 2532 C CA . PHE A 1 313 ? -7.105 0.302 23.082 1.00 58.69 313 PHE A CA 1
ATOM 2533 C C . PHE A 1 313 ? -6.635 1.458 23.954 1.00 58.69 313 PHE A C 1
ATOM 2535 O O . PHE A 1 313 ? -7.382 2.429 24.091 1.00 58.69 313 PHE A O 1
ATOM 2542 N N . GLY A 1 314 ? -5.394 1.411 24.436 1.00 62.75 314 GLY A N 1
ATOM 2543 C CA . GLY A 1 314 ? -4.796 2.437 25.283 1.00 62.75 314 GLY A CA 1
ATOM 2544 C C . GLY A 1 314 ? -5.395 2.445 26.687 1.00 62.75 314 GLY A C 1
ATOM 2545 O O . GLY A 1 314 ? -5.774 3.504 27.184 1.00 62.75 314 GLY A O 1
ATOM 2546 N N . ILE A 1 315 ? -5.534 1.273 27.320 1.00 67.81 315 ILE A N 1
ATOM 2547 C CA . ILE A 1 315 ? -6.076 1.167 28.685 1.00 67.81 315 ILE A CA 1
ATOM 2548 C C . ILE A 1 315 ? -4.941 1.267 29.723 1.00 67.81 315 ILE A C 1
ATOM 2550 O O . ILE A 1 315 ? -4.017 0.444 29.696 1.00 67.81 315 ILE A O 1
ATOM 2554 N N . PRO A 1 316 ? -5.001 2.220 30.676 1.00 69.62 316 PRO A N 1
ATOM 2555 C CA . PRO A 1 316 ? -4.009 2.330 31.744 1.00 69.62 316 PRO A CA 1
ATOM 2556 C C . PRO A 1 316 ? -3.937 1.087 32.644 1.00 69.62 316 PRO A C 1
ATOM 2558 O O . PRO A 1 316 ? -4.943 0.412 32.883 1.00 69.62 316 PRO A O 1
ATOM 2561 N N . LYS A 1 317 ? -2.745 0.805 33.193 1.00 73.62 317 LYS A N 1
ATOM 2562 C CA . LYS A 1 317 ? -2.485 -0.349 34.087 1.00 73.62 317 LYS A CA 1
ATOM 2563 C C . LYS A 1 317 ? -3.366 -0.351 35.339 1.00 73.62 317 LYS A C 1
ATOM 2565 O O . LYS A 1 317 ? -3.745 -1.410 35.823 1.00 73.62 317 LYS A O 1
ATOM 2570 N N . ASP A 1 318 ? -3.729 0.821 35.858 1.00 79.12 318 ASP A N 1
ATOM 2571 C CA . ASP A 1 318 ? -4.578 0.958 37.049 1.00 79.12 318 ASP A CA 1
ATOM 2572 C C . ASP A 1 318 ? -6.075 0.728 36.761 1.00 79.12 318 ASP A C 1
ATOM 2574 O O . ASP A 1 318 ? -6.897 0.733 37.686 1.00 79.12 318 ASP A O 1
ATOM 2578 N N . LYS A 1 319 ? -6.446 0.531 35.486 1.00 80.06 319 LYS A N 1
ATOM 2579 C CA . LYS A 1 319 ? -7.834 0.317 35.056 1.00 80.06 319 LYS A CA 1
ATOM 2580 C C . LYS A 1 319 ? -8.173 -1.131 34.744 1.00 80.06 319 LYS A C 1
ATOM 2582 O O . LYS A 1 319 ? -9.355 -1.464 34.768 1.00 80.06 319 LYS A O 1
ATOM 2587 N N . ILE A 1 320 ? -7.191 -1.983 34.470 1.00 85.44 320 ILE A N 1
ATOM 2588 C CA . ILE A 1 320 ? -7.422 -3.383 34.109 1.00 85.44 320 ILE A CA 1
ATOM 2589 C C . ILE A 1 320 ? -6.284 -4.268 34.617 1.00 85.44 320 ILE A C 1
ATOM 2591 O O . ILE A 1 320 ? -5.115 -3.920 34.479 1.00 85.44 320 ILE A O 1
ATOM 2595 N N . ARG A 1 321 ? -6.624 -5.415 35.209 1.00 86.94 321 ARG A N 1
ATOM 2596 C CA . ARG A 1 321 ? -5.648 -6.379 35.739 1.00 86.94 321 ARG A CA 1
ATOM 2597 C C . ARG A 1 321 ? -6.175 -7.808 35.685 1.00 86.94 321 ARG A C 1
ATOM 2599 O O . ARG A 1 321 ? -7.371 -8.023 35.484 1.00 86.94 321 ARG A O 1
ATOM 2606 N N . LYS A 1 322 ? -5.291 -8.784 35.899 1.00 87.94 322 LYS A N 1
ATOM 2607 C CA . LYS A 1 322 ? -5.687 -10.181 36.106 1.00 87.94 322 LYS A CA 1
ATOM 2608 C C . LYS A 1 322 ? -6.133 -10.364 37.552 1.00 87.94 322 LYS A C 1
ATOM 2610 O O . LYS A 1 322 ? -5.553 -9.769 38.458 1.00 87.94 322 LYS A O 1
ATOM 2615 N N . HIS A 1 323 ? -7.159 -11.179 37.760 1.00 90.00 323 HIS A N 1
ATOM 2616 C CA . HIS A 1 323 ? -7.553 -11.603 39.098 1.00 90.00 323 HIS A CA 1
ATOM 2617 C C . HIS A 1 323 ? -6.455 -12.468 39.734 1.00 90.00 323 HIS A C 1
ATOM 2619 O O . HIS A 1 323 ? -5.872 -13.321 39.072 1.00 90.00 323 HIS A O 1
ATOM 2625 N N . GLU A 1 324 ? -6.205 -12.289 41.030 1.00 82.50 324 GLU A N 1
ATOM 2626 C CA . GLU A 1 324 ? -5.050 -12.880 41.726 1.00 82.50 324 GLU A CA 1
ATOM 2627 C C . GLU A 1 324 ? -5.008 -14.417 41.677 1.00 82.50 324 GLU A C 1
ATOM 2629 O O . GLU A 1 324 ? -3.931 -15.003 41.616 1.00 82.50 324 GLU A O 1
ATOM 2634 N N . SER A 1 325 ? -6.169 -15.077 41.670 1.00 81.12 325 SER A N 1
ATOM 2635 C CA . SER A 1 325 ? -6.279 -16.544 41.745 1.00 81.12 325 SER A CA 1
ATOM 2636 C C . SER A 1 325 ? -7.139 -17.192 40.658 1.00 81.12 325 SER A C 1
ATOM 2638 O O . SER A 1 325 ? -7.249 -18.413 40.610 1.00 81.12 325 SER A O 1
ATOM 2640 N N . GLU A 1 326 ? -7.767 -16.404 39.782 1.00 85.94 326 GLU A N 1
ATOM 2641 C CA . GLU A 1 326 ? -8.681 -16.925 38.756 1.00 85.94 326 GLU A CA 1
ATOM 2642 C C . GLU A 1 326 ? -8.255 -16.412 37.385 1.00 85.94 326 GLU A C 1
ATOM 2644 O O . GLU A 1 326 ? -7.770 -15.289 37.259 1.00 85.94 326 GLU A O 1
ATOM 2649 N N . ASN A 1 327 ? -8.498 -17.203 36.340 1.00 83.56 327 ASN A N 1
ATOM 2650 C CA . ASN A 1 327 ? -8.242 -16.799 34.962 1.00 83.56 327 ASN A CA 1
ATOM 2651 C C . ASN A 1 327 ? -9.298 -15.789 34.457 1.00 83.56 327 ASN A C 1
ATOM 2653 O O . ASN A 1 327 ? -10.129 -16.090 33.601 1.00 83.56 327 ASN A O 1
ATOM 2657 N N . LYS A 1 328 ? -9.344 -14.607 35.081 1.00 87.94 328 LYS A N 1
ATOM 2658 C CA . LYS A 1 328 ? -10.358 -13.567 34.871 1.00 87.94 328 LYS A CA 1
ATOM 2659 C C . LYS A 1 328 ? -9.731 -12.182 34.799 1.00 87.94 328 LYS A C 1
ATOM 2661 O O . LYS A 1 328 ? -8.702 -11.917 35.419 1.00 87.94 328 LYS A O 1
ATOM 2666 N N . ILE A 1 329 ? -10.407 -11.295 34.076 1.00 88.50 329 ILE A N 1
ATOM 2667 C CA . ILE A 1 329 ? -10.067 -9.879 33.975 1.00 88.50 329 ILE A CA 1
ATOM 2668 C C . ILE A 1 329 ? -10.831 -9.110 35.050 1.00 88.50 329 ILE A C 1
ATOM 2670 O O . ILE A 1 329 ? -12.035 -9.295 35.228 1.00 88.50 329 ILE A O 1
ATOM 2674 N N . GLU A 1 330 ? -10.150 -8.202 35.733 1.00 91.19 330 GLU A N 1
ATOM 2675 C CA . GLU A 1 330 ? -10.769 -7.202 36.588 1.00 91.19 330 GLU A CA 1
ATOM 2676 C C . GLU A 1 330 ? -10.635 -5.815 35.968 1.00 91.19 330 GLU A C 1
ATOM 2678 O O . GLU A 1 330 ? -9.547 -5.419 35.557 1.00 91.19 330 GLU A O 1
ATOM 2683 N N . ILE A 1 331 ? -11.734 -5.061 35.942 1.00 89.75 331 ILE A N 1
ATOM 2684 C CA . ILE A 1 331 ? -11.761 -3.670 35.478 1.00 89.75 331 ILE A CA 1
ATOM 2685 C C . ILE A 1 331 ? -12.122 -2.717 36.616 1.00 89.75 331 ILE A C 1
ATOM 2687 O O . ILE A 1 331 ? -13.053 -2.969 37.385 1.00 89.75 331 ILE A O 1
ATOM 2691 N N . ASN A 1 332 ? -11.413 -1.599 36.718 1.00 84.62 332 ASN A N 1
ATOM 2692 C CA . ASN A 1 332 ? -11.677 -0.570 37.714 1.00 84.62 332 ASN A CA 1
ATOM 2693 C C . ASN A 1 332 ? -12.727 0.413 37.186 1.00 84.62 332 ASN A C 1
ATOM 2695 O O . ASN A 1 332 ? -12.479 1.155 36.233 1.00 84.62 332 ASN A O 1
ATOM 2699 N N . GLN A 1 333 ? -13.907 0.429 37.806 1.00 78.81 333 GLN A N 1
ATOM 2700 C CA . GLN A 1 333 ? -15.007 1.330 37.438 1.00 78.81 333 GLN A CA 1
ATOM 2701 C C . GLN A 1 333 ? -15.194 2.481 38.444 1.00 78.81 333 GLN A C 1
ATOM 2703 O O . GLN A 1 333 ? -16.278 3.051 38.535 1.00 78.81 333 GLN A O 1
ATOM 2708 N N . GLY A 1 334 ? -14.154 2.818 39.215 1.00 71.81 334 GLY A N 1
ATOM 2709 C CA . GLY A 1 334 ? -14.145 3.922 40.178 1.00 71.81 334 GLY A CA 1
ATOM 2710 C C . GLY A 1 334 ? -14.316 3.454 41.623 1.00 71.81 334 GLY A C 1
ATOM 2711 O O . GLY A 1 334 ? -13.404 3.611 42.423 1.00 71.81 334 GLY A O 1
ATOM 2712 N N . ALA A 1 335 ? -15.458 2.850 41.968 1.00 68.38 335 ALA A N 1
ATOM 2713 C CA . ALA A 1 335 ? -15.744 2.452 43.355 1.00 68.38 335 ALA A 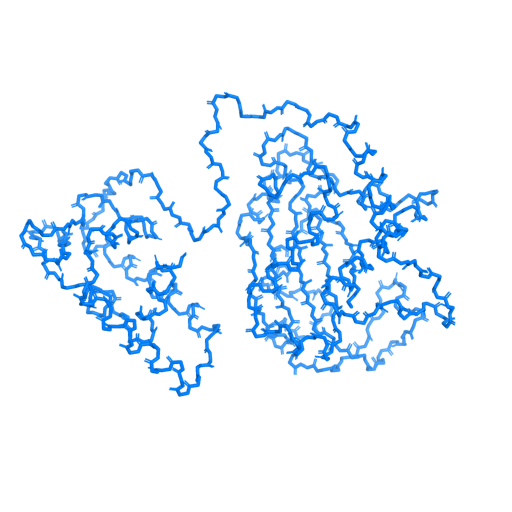CA 1
ATOM 2714 C C . ALA A 1 335 ? -15.297 1.020 43.710 1.00 68.38 335 ALA A C 1
ATOM 2716 O O . ALA A 1 335 ? -15.038 0.729 44.877 1.00 68.38 335 ALA A O 1
ATOM 2717 N N . LYS A 1 336 ? -15.260 0.106 42.728 1.00 80.12 336 LYS A N 1
ATOM 2718 C CA . LYS A 1 336 ? -14.904 -1.313 42.902 1.00 80.12 336 LYS A CA 1
ATOM 2719 C C . LYS A 1 336 ? -14.289 -1.882 41.623 1.00 80.12 336 LYS A C 1
ATOM 2721 O O . LYS A 1 336 ? -14.605 -1.430 40.518 1.00 80.12 336 LYS A O 1
ATOM 2726 N N . TRP A 1 337 ? -13.468 -2.915 41.788 1.00 85.75 337 TRP A N 1
ATOM 2727 C CA . TRP A 1 337 ? -13.026 -3.777 40.696 1.00 85.75 337 TRP A CA 1
ATOM 2728 C C . TRP A 1 337 ? -14.155 -4.733 40.309 1.00 85.75 337 TRP A C 1
ATOM 2730 O O . TRP A 1 337 ? -14.746 -5.394 41.164 1.00 85.75 337 TRP A O 1
ATOM 2740 N N . LYS A 1 338 ? -14.483 -4.791 39.019 1.00 88.81 338 LYS A N 1
ATOM 2741 C CA . LYS A 1 338 ? -15.475 -5.719 38.476 1.00 88.81 338 LYS A CA 1
ATOM 2742 C C . LYS A 1 338 ? -14.760 -6.869 37.784 1.00 88.81 338 LYS A C 1
ATOM 2744 O O . LYS A 1 338 ? -14.045 -6.653 36.811 1.00 88.81 338 LYS A O 1
ATOM 2749 N N . LYS A 1 339 ? -15.004 -8.081 38.275 1.00 92.31 339 LYS A N 1
ATOM 2750 C CA . LYS A 1 339 ? -14.455 -9.330 37.744 1.00 92.31 339 LYS A CA 1
ATOM 2751 C C . LYS A 1 339 ? -15.297 -9.861 36.580 1.00 92.31 339 LYS A C 1
ATOM 2753 O O . LYS A 1 339 ? -16.519 -9.949 36.694 1.00 92.31 339 LYS A O 1
ATOM 2758 N N . LEU A 1 340 ? -14.647 -10.233 35.481 1.00 89.94 340 LEU A N 1
ATOM 2759 C CA . LEU A 1 340 ? -15.252 -10.715 34.237 1.00 89.94 340 LEU A CA 1
ATOM 2760 C C . LEU A 1 340 ? -14.434 -11.883 33.665 1.00 89.94 340 LEU A C 1
ATOM 2762 O O . LEU A 1 340 ? -13.208 -11.900 33.763 1.00 89.94 340 LEU A O 1
ATOM 2766 N N . SER A 1 341 ? -15.104 -12.856 33.043 1.00 88.19 341 SER A N 1
ATOM 2767 C CA . SER A 1 341 ? -14.412 -13.780 32.133 1.00 88.19 341 SER A CA 1
ATOM 2768 C C . SER A 1 341 ? -13.939 -13.025 30.883 1.00 88.19 341 SER A C 1
ATOM 2770 O O . SER A 1 341 ? -14.465 -11.951 30.581 1.00 88.19 341 SER A O 1
ATOM 2772 N N . LEU A 1 342 ? -12.983 -13.582 30.132 1.00 79.56 342 LEU A N 1
ATOM 2773 C CA . LEU A 1 342 ? -12.548 -12.996 28.857 1.00 79.56 342 LEU A CA 1
ATOM 2774 C C . LEU A 1 342 ? -13.731 -12.793 27.905 1.00 79.56 342 LEU A C 1
ATOM 2776 O O . LEU A 1 342 ? -13.939 -11.702 27.383 1.00 79.56 342 LEU A O 1
ATOM 2780 N N . THR A 1 343 ? -14.575 -13.809 27.753 1.00 81.69 343 THR A N 1
ATOM 2781 C CA . THR A 1 343 ? -15.771 -13.731 26.908 1.00 81.69 343 THR A CA 1
ATOM 2782 C C . THR A 1 343 ? -16.757 -12.663 27.392 1.00 81.69 343 THR A C 1
ATOM 2784 O O . THR A 1 343 ? -17.273 -11.889 26.588 1.00 81.69 343 THR A O 1
ATOM 2787 N N . ASP A 1 344 ? -16.998 -12.562 28.705 1.00 87.19 344 ASP A N 1
ATOM 2788 C CA . ASP A 1 344 ? -17.888 -11.531 29.255 1.00 87.19 344 ASP A CA 1
ATOM 2789 C C . ASP A 1 344 ? -17.314 -10.119 29.100 1.00 87.19 344 ASP A C 1
ATOM 2791 O O . ASP A 1 344 ? -18.080 -9.161 28.978 1.00 87.19 344 ASP A O 1
ATOM 2795 N N . PHE A 1 345 ? -15.987 -9.974 29.087 1.00 87.19 345 PHE A N 1
ATOM 2796 C CA . PHE A 1 345 ? -15.343 -8.697 28.814 1.00 87.19 345 PHE A CA 1
ATOM 2797 C C . PHE A 1 345 ? -15.689 -8.192 27.405 1.00 87.19 345 PHE A C 1
ATOM 2799 O O . PHE A 1 345 ? -16.168 -7.068 27.263 1.00 87.19 345 PHE A O 1
ATOM 2806 N N . PHE A 1 346 ? -15.548 -9.022 26.369 1.00 81.38 346 PHE A N 1
ATOM 2807 C CA . PHE A 1 346 ? -15.883 -8.619 24.997 1.00 81.38 346 PHE A CA 1
ATOM 2808 C C . PHE A 1 346 ? -17.400 -8.476 24.784 1.00 81.38 346 PHE A C 1
ATOM 2810 O O . PHE A 1 346 ? -17.874 -7.435 24.326 1.00 81.38 346 PHE A O 1
ATOM 2817 N N . ILE A 1 347 ? -18.190 -9.472 25.191 1.00 85.88 347 ILE A N 1
ATOM 2818 C CA . ILE A 1 347 ? -19.624 -9.500 24.874 1.00 85.88 347 ILE A CA 1
ATOM 2819 C C . ILE A 1 347 ? -20.420 -8.567 25.785 1.00 85.88 347 ILE A C 1
ATOM 2821 O O . ILE A 1 347 ? -21.126 -7.674 25.325 1.00 85.88 347 ILE A O 1
ATOM 2825 N N . LYS A 1 348 ? -20.326 -8.756 27.105 1.00 86.69 348 LYS A N 1
ATOM 2826 C CA . LYS A 1 348 ? -21.196 -8.046 28.057 1.00 86.69 348 LYS A CA 1
ATOM 2827 C C . LYS A 1 348 ? -20.664 -6.669 28.406 1.00 86.69 348 LYS A C 1
ATOM 2829 O O . LYS A 1 348 ? -21.449 -5.748 28.614 1.00 86.69 348 LYS A O 1
ATOM 2834 N N . PHE A 1 349 ? -19.346 -6.535 28.529 1.00 85.81 349 PHE A N 1
ATOM 2835 C CA . PHE A 1 349 ? -18.745 -5.271 28.926 1.00 85.81 349 PHE A CA 1
ATOM 2836 C C . PHE A 1 349 ? -18.456 -4.357 27.733 1.00 85.81 349 PHE A C 1
ATOM 2838 O O . PHE A 1 349 ? -18.854 -3.198 27.783 1.00 85.81 349 PHE A O 1
ATOM 2845 N N . MET A 1 350 ? -17.849 -4.843 26.648 1.00 81.31 350 MET A N 1
ATOM 2846 C CA . MET A 1 350 ? -17.660 -4.027 25.439 1.00 81.31 350 MET A CA 1
ATOM 2847 C C . MET A 1 350 ? -18.909 -3.953 24.552 1.00 81.31 350 MET A C 1
ATOM 2849 O O . MET A 1 350 ? -19.032 -3.047 23.724 1.00 81.31 350 MET A O 1
ATOM 2853 N N . GLY A 1 351 ? -19.882 -4.839 24.779 1.00 82.94 351 GLY A N 1
ATOM 2854 C CA . GLY A 1 351 ? -21.149 -4.840 24.057 1.00 82.94 351 GLY A CA 1
ATOM 2855 C C . GLY A 1 351 ? -21.011 -5.333 22.621 1.00 82.94 351 GLY A C 1
ATOM 2856 O O . GLY A 1 351 ? -21.775 -4.861 21.777 1.00 82.94 351 GLY A O 1
ATOM 2857 N N . LEU A 1 352 ? -20.015 -6.184 22.352 1.00 81.00 352 LEU A N 1
ATOM 2858 C CA . LEU A 1 352 ? -19.799 -6.818 21.055 1.00 81.00 352 LEU A CA 1
ATOM 2859 C C . LEU A 1 352 ? -20.738 -8.019 20.890 1.00 81.00 352 LEU A C 1
ATOM 2861 O O . LEU A 1 352 ? -21.040 -8.719 21.859 1.00 81.00 352 LEU A O 1
ATOM 2865 N N . ASN A 1 353 ? -21.190 -8.279 19.667 1.00 82.06 353 ASN A N 1
ATOM 2866 C CA . ASN A 1 353 ? -21.862 -9.535 19.339 1.00 82.06 353 ASN A CA 1
ATOM 2867 C C . ASN A 1 353 ? -20.843 -10.687 19.184 1.00 82.06 353 ASN A C 1
ATOM 2869 O O . ASN A 1 353 ? -19.631 -10.493 19.307 1.00 82.06 353 ASN A O 1
ATOM 2873 N N . THR A 1 354 ? -21.336 -11.907 18.969 1.00 76.69 354 THR A N 1
ATOM 2874 C CA . THR A 1 354 ? -20.502 -13.113 18.852 1.00 76.69 354 THR A CA 1
ATOM 2875 C C . THR A 1 354 ? -19.474 -12.997 17.723 1.00 76.69 354 THR A C 1
ATOM 2877 O O . THR A 1 354 ? -18.295 -13.253 17.956 1.00 76.69 354 THR A O 1
ATOM 2880 N N . ASP A 1 355 ? -19.889 -12.534 16.546 1.00 72.81 355 ASP A N 1
ATOM 2881 C CA . ASP A 1 355 ? -19.035 -12.443 15.355 1.00 72.81 355 ASP A CA 1
ATOM 2882 C C . ASP A 1 355 ? -17.987 -11.329 15.515 1.00 72.81 355 ASP A C 1
ATOM 2884 O O . ASP A 1 355 ? -16.800 -11.521 15.256 1.00 72.81 355 ASP A O 1
ATOM 2888 N N . GLU A 1 356 ? -18.403 -10.177 16.049 1.00 71.19 356 GLU A N 1
ATOM 2889 C CA . GLU A 1 356 ? -17.518 -9.069 16.438 1.00 71.19 356 GLU A CA 1
ATOM 2890 C C . GLU A 1 356 ? -16.459 -9.519 17.442 1.00 71.19 356 GLU A C 1
ATOM 2892 O O . GLU A 1 356 ? -15.297 -9.120 17.356 1.00 71.19 356 GLU A O 1
ATOM 2897 N N . THR A 1 357 ? -16.863 -10.360 18.394 1.00 74.38 357 THR A N 1
ATOM 2898 C CA . THR A 1 357 ? -15.970 -10.906 19.413 1.00 74.38 357 THR A CA 1
ATOM 2899 C C . THR A 1 357 ? -14.932 -11.818 18.775 1.00 74.38 357 THR A C 1
ATOM 2901 O O . THR A 1 357 ? -13.750 -11.637 19.040 1.00 74.38 357 THR A O 1
ATOM 2904 N N . VAL A 1 358 ? -15.332 -12.746 17.902 1.00 69.62 358 VAL A N 1
ATOM 2905 C CA . VAL A 1 358 ? -14.394 -13.662 17.230 1.00 69.62 358 VAL A CA 1
ATOM 2906 C C . VAL A 1 358 ? -13.362 -12.909 16.401 1.00 69.62 358 VAL A C 1
ATOM 2908 O O . VAL A 1 358 ? -12.171 -13.166 16.541 1.00 69.62 358 VAL A O 1
ATOM 2911 N N . ARG A 1 359 ? -13.783 -11.924 15.606 1.00 70.44 359 ARG A N 1
ATOM 2912 C CA . ARG A 1 359 ? -12.857 -11.169 14.746 1.00 70.44 359 ARG A CA 1
ATOM 2913 C C . ARG A 1 359 ? -11.900 -10.302 15.550 1.00 70.44 359 ARG A C 1
ATOM 2915 O O . ARG A 1 359 ? -10.716 -10.223 15.232 1.00 70.44 359 ARG A O 1
ATOM 2922 N N . GLN A 1 360 ? -12.387 -9.698 16.633 1.00 64.00 360 GLN A N 1
ATOM 2923 C CA . GLN A 1 360 ? -11.522 -8.974 17.559 1.00 64.00 360 GLN A CA 1
ATOM 2924 C C . GLN A 1 360 ? -10.451 -9.894 18.166 1.00 64.00 360 GLN A C 1
ATOM 2926 O O . GLN A 1 360 ? -9.360 -9.427 18.484 1.00 64.00 360 GLN A O 1
ATOM 2931 N N . LEU A 1 361 ? -10.744 -11.186 18.318 1.00 62.84 361 LEU A N 1
ATOM 2932 C CA . LEU A 1 361 ? -9.839 -12.166 18.912 1.00 62.84 361 LEU A CA 1
ATOM 2933 C C . LEU A 1 361 ? -8.861 -12.758 17.923 1.00 62.84 361 LEU A C 1
ATOM 2935 O O . LEU A 1 361 ? -7.694 -12.863 18.266 1.00 62.84 361 LEU A O 1
ATOM 2939 N N . GLU A 1 362 ? -9.294 -13.093 16.714 1.00 58.72 362 GLU A N 1
ATOM 2940 C CA . GLU A 1 362 ? -8.371 -13.460 15.641 1.00 58.72 362 GLU A CA 1
ATOM 2941 C C . GLU A 1 362 ? -7.325 -12.367 15.448 1.00 58.72 362 GLU A C 1
ATOM 2943 O O . GLU A 1 362 ? -6.140 -12.658 15.489 1.00 58.72 362 GLU A O 1
ATOM 2948 N N . TYR A 1 363 ? -7.759 -11.106 15.382 1.00 55.69 363 TYR A N 1
ATOM 2949 C CA . TYR A 1 363 ? -6.877 -9.942 15.292 1.00 55.69 363 TYR A CA 1
ATOM 2950 C C . TYR A 1 363 ? -5.929 -9.780 16.488 1.00 55.69 363 TYR A C 1
ATOM 2952 O O . TYR A 1 363 ? -4.848 -9.216 16.360 1.00 55.69 363 TYR A O 1
ATOM 2960 N N . THR A 1 364 ? -6.358 -10.242 17.663 1.00 53.62 364 THR A N 1
ATOM 2961 C CA . THR A 1 364 ? -5.565 -10.192 18.896 1.00 53.62 364 THR A CA 1
ATOM 2962 C C . THR A 1 364 ? -4.565 -11.354 18.988 1.00 53.62 364 THR A C 1
ATOM 2964 O O . THR A 1 364 ? -3.530 -11.230 19.638 1.00 53.62 364 THR A O 1
ATOM 2967 N N . LEU A 1 365 ? -4.883 -12.493 18.366 1.00 51.41 365 LEU A N 1
ATOM 2968 C CA . LEU A 1 365 ? -4.125 -13.745 18.446 1.00 51.41 365 LEU A CA 1
ATOM 2969 C C . LEU A 1 365 ? -3.233 -14.011 17.221 1.00 51.41 365 LEU A C 1
ATOM 2971 O O . LEU A 1 365 ? -2.379 -14.895 17.294 1.00 51.41 365 LEU A O 1
ATOM 2975 N N . SER A 1 366 ? -3.435 -13.283 16.119 1.00 43.03 366 SER A N 1
ATOM 2976 C CA . SER A 1 366 ? -2.571 -13.232 14.927 1.00 43.03 366 SER A CA 1
ATOM 2977 C C . SER A 1 366 ? -1.399 -12.276 15.119 1.00 43.03 366 SER A C 1
ATOM 2979 O O . SER A 1 366 ? -0.267 -12.614 14.703 1.00 43.03 366 SER A O 1
#

Sequence (366 aa):
MISHITLGKSGLPQYLETGSKKESDLARDDKDTRIAISGSIDALKDSIEWLNKNKNWKNSYYHATLSFSFEEWDRIKDDPAKLDEIVKRYLELNFPWHELGEICFHAEAHVPKILWEKFHSRGNELDEVYEEGEMVERLPHIHIGVSMQNLRFATQVSSVASVYIGRTSKGKTAEIFKQTCDEIINHEFGFSNAVVSRKGKSVKRNSCEANMATWQKFVEASRKKSKGREIMKDTIEEIEVSKPKIFKGEVEAIKMEAKEFWATYQKKAKSVAKNLLKVYNPDETDKKIDAKYIAALKELDASVMIDHIREQFGIPKDKIRKHESENKIEINQGAKWKKLSLTDFFIKFMGLNTDETVRQLEYTLS

Solvent-accessible surface area (backbone atoms only — not comparable to full-atom values): 20721 Å² total; per-residue (Å²): 52,37,74,47,81,50,73,37,50,74,64,60,56,55,40,73,75,57,33,73,54,100,84,54,102,62,51,36,78,75,38,30,51,77,43,83,59,42,73,36,60,65,61,29,40,54,50,23,52,48,36,56,74,74,64,65,55,90,49,21,31,42,36,37,36,41,39,31,53,68,72,56,40,69,79,41,72,90,36,67,67,60,51,35,48,53,52,51,50,51,46,47,64,42,22,58,70,50,57,72,79,30,54,43,31,24,32,34,36,37,39,51,71,49,52,64,43,65,37,71,74,75,92,46,81,61,54,81,76,52,55,77,64,38,77,41,78,51,59,36,29,35,40,37,42,32,30,28,57,30,72,50,29,72,40,69,50,61,37,72,50,63,80,25,69,92,39,90,92,40,42,68,60,26,51,49,51,49,51,33,47,37,52,44,51,16,62,78,73,73,35,60,75,52,73,75,41,82,84,80,43,84,76,90,77,74,54,64,67,58,29,50,59,52,48,48,54,52,35,59,60,46,62,73,54,80,62,62,58,62,74,44,87,92,63,67,73,78,79,68,76,78,58,81,70,65,44,84,62,85,45,70,79,69,97,58,58,42,66,60,51,52,54,55,47,31,55,50,54,49,53,52,28,56,56,58,51,74,78,58,84,76,56,80,64,50,57,58,50,46,54,48,53,60,53,47,50,76,74,48,63,34,64,70,49,48,56,52,54,24,14,65,68,61,51,28,73,88,39,46,45,65,42,95,87,50,81,22,39,26,36,48,60,75,88,52,73,48,79,30,47,63,65,44,42,41,36,72,67,42,62,37,54,74,66,38,40,44,53,52,43,52,70,70,74,107

Radius of gyration: 24.16 Å; Cα contacts (8 Å, |Δi|>4): 522; chains: 1; bounding box: 48×46×75 Å

Foldseek 3Di:
DAKDKDFALDCPLVCLVWVDDVPDPDILVQWWDKFWQFADSVQLRVQSVCCVVPVVDRTFKMKMKAFAAPVLCVVPVVPSVVVNVLLLLLCCLFQVLDDPLFKHKTKMKTHTPDQWDFDDDDVDPCVVVDPGGDIDGDTIIMMMMITLGGPFFPGGRDTLLRVQPPPPVCVVVSVLSSLLSQLLSCVVSVGDSPCPDPPPDDDDDDDNVVSVVVSVVSSVVSNVDDSHDGPDPPDPPPPDRDDQQFQPDQLPPPPDQLVVVLVVQLVVLVVVLVVLVVNDDDDPVVVVVLVVLVVVQQVDQLVLVQSLSCGNRVPHPVAWDADPPDSWIWGDNPPDTDTGRSVCCVCVRSVDDSSSSSSVRVSSVD